Protein AF-A0A968I8R2-F1 (afdb_monomer_lite)

Structure (mmCIF, N/CA/C/O backbone):
data_AF-A0A968I8R2-F1
#
_entry.id   AF-A0A968I8R2-F1
#
loop_
_atom_site.group_PDB
_atom_site.id
_atom_site.type_symbol
_atom_site.label_atom_id
_atom_site.label_alt_id
_atom_site.label_comp_id
_atom_site.label_asym_id
_atom_site.label_entity_id
_atom_site.label_seq_id
_atom_site.pdbx_PDB_ins_code
_atom_site.Cartn_x
_atom_site.Cartn_y
_atom_site.Cartn_z
_atom_site.occupancy
_atom_site.B_iso_or_equiv
_atom_site.auth_seq_id
_atom_site.auth_comp_id
_atom_site.auth_asym_id
_atom_site.auth_atom_id
_atom_site.pdbx_PDB_model_num
ATOM 1 N N . MET A 1 1 ? 9.172 56.928 -18.916 1.00 39.84 1 MET A N 1
ATOM 2 C CA . MET A 1 1 ? 8.004 57.731 -19.333 1.00 39.84 1 MET A CA 1
ATOM 3 C C . MET A 1 1 ? 6.760 56.954 -18.913 1.00 39.84 1 MET A C 1
ATOM 5 O O . MET A 1 1 ? 6.661 55.812 -19.327 1.00 39.84 1 MET A O 1
ATOM 9 N N . MET A 1 2 ? 5.926 57.551 -18.042 1.00 42.19 2 MET A N 1
ATOM 10 C CA . MET A 1 2 ? 4.654 57.062 -17.442 1.00 42.19 2 MET A CA 1
ATOM 11 C C . MET A 1 2 ? 4.738 55.744 -16.635 1.00 42.19 2 MET A C 1
ATOM 13 O O . MET A 1 2 ? 4.940 54.691 -17.212 1.00 42.19 2 MET A O 1
ATOM 17 N N . MET A 1 3 ? 4.716 55.683 -15.294 1.00 37.47 3 MET A N 1
ATOM 18 C CA . MET A 1 3 ? 3.956 56.376 -14.230 1.00 37.47 3 MET A CA 1
ATOM 19 C C . MET A 1 3 ? 2.479 55.955 -14.158 1.00 37.47 3 MET A C 1
ATOM 21 O O . MET A 1 3 ? 1.780 56.048 -15.166 1.00 37.47 3 MET A O 1
ATOM 25 N N . THR A 1 4 ? 2.036 55.669 -12.916 1.00 41.75 4 THR A N 1
ATOM 26 C CA . THR A 1 4 ? 0.659 55.743 -12.344 1.00 41.75 4 THR A CA 1
ATOM 27 C C . THR A 1 4 ? -0.008 54.366 -12.084 1.00 41.75 4 THR A C 1
ATOM 29 O O . THR A 1 4 ? 0.023 53.532 -12.973 1.00 41.75 4 THR A O 1
ATOM 32 N N . LEU A 1 5 ? -0.704 54.025 -10.982 1.00 47.88 5 LEU A N 1
ATOM 33 C CA . LEU A 1 5 ? -0.901 54.550 -9.615 1.00 47.88 5 LEU A CA 1
ATOM 34 C C . LEU A 1 5 ? -1.962 53.661 -8.891 1.00 47.88 5 LEU A C 1
ATOM 36 O O . LEU A 1 5 ? -2.907 53.223 -9.533 1.00 47.88 5 LEU A O 1
ATOM 40 N N . LEU A 1 6 ? -1.819 53.504 -7.563 1.00 44.00 6 LEU A N 1
ATOM 41 C CA . LEU A 1 6 ? -2.827 53.326 -6.484 1.00 44.00 6 LEU A CA 1
ATOM 42 C C . LEU A 1 6 ? -3.977 52.284 -6.584 1.00 44.00 6 LEU A C 1
ATOM 44 O O . LEU A 1 6 ? -4.858 52.390 -7.431 1.00 44.00 6 LEU A O 1
ATOM 48 N N . LYS A 1 7 ? -4.166 51.515 -5.493 1.00 41.34 7 LYS A N 1
ATOM 49 C CA . LYS A 1 7 ? -5.219 51.813 -4.488 1.00 41.34 7 LYS A CA 1
ATOM 50 C C . LYS A 1 7 ? -5.038 51.035 -3.173 1.00 41.34 7 LYS A C 1
ATOM 52 O O . LYS A 1 7 ? -5.056 49.813 -3.135 1.00 41.34 7 LYS A O 1
ATOM 57 N N . SER A 1 8 ? -4.882 51.818 -2.109 1.00 43.75 8 SER A N 1
ATOM 58 C CA . SER A 1 8 ? -4.953 51.449 -0.694 1.00 43.75 8 SER A CA 1
ATOM 59 C C . SER A 1 8 ? -6.422 51.361 -0.261 1.00 43.75 8 SER A C 1
ATOM 61 O O . SER A 1 8 ? -7.215 52.218 -0.653 1.00 43.75 8 SER A O 1
ATOM 63 N N . PHE A 1 9 ? -6.776 50.362 0.550 1.00 50.00 9 PHE A N 1
ATOM 64 C CA . PHE A 1 9 ? -8.044 50.309 1.280 1.00 50.00 9 PHE A CA 1
ATOM 65 C C . PHE A 1 9 ? -7.752 50.318 2.781 1.00 50.00 9 PHE A C 1
ATOM 67 O O . PHE A 1 9 ? -7.235 49.350 3.333 1.00 50.00 9 PHE A O 1
ATOM 74 N N . GLY A 1 10 ? -8.075 51.443 3.419 1.00 45.97 10 GLY A N 1
ATOM 75 C CA . GLY A 1 10 ? -8.176 51.564 4.867 1.00 45.97 10 GLY A CA 1
ATOM 76 C C . GLY A 1 10 ? -9.554 51.115 5.348 1.00 45.97 10 GLY A C 1
ATOM 77 O O . GLY A 1 10 ? -10.560 51.371 4.686 1.00 45.97 10 GLY A O 1
ATOM 78 N N . VAL A 1 11 ? -9.599 50.473 6.514 1.00 50.78 11 VAL A N 1
ATOM 79 C CA . VAL A 1 11 ? -10.836 50.205 7.254 1.00 50.78 11 VAL A CA 1
ATOM 80 C C . VAL A 1 11 ? -10.707 50.833 8.639 1.00 50.78 11 VAL A C 1
ATOM 82 O O . VAL A 1 11 ? -9.682 50.719 9.307 1.00 50.78 11 VAL A O 1
ATOM 85 N N . GLN A 1 12 ? -11.746 51.588 8.984 1.00 53.81 12 GLN A N 1
ATOM 86 C CA . GLN A 1 12 ? -11.859 52.519 10.098 1.00 53.81 12 GLN A CA 1
ATOM 87 C C . GLN A 1 12 ? -12.036 51.807 11.449 1.00 53.81 12 GLN A C 1
ATOM 89 O O . GLN A 1 12 ? -12.811 50.861 11.564 1.00 53.81 12 GLN A O 1
ATOM 94 N N . PHE A 1 13 ? -11.380 52.335 12.486 1.00 42.25 13 PHE A N 1
ATOM 95 C CA . PHE A 1 13 ? -11.682 52.055 13.890 1.00 42.25 13 PHE A CA 1
ATOM 96 C C . PHE A 1 13 ? -12.850 52.939 14.349 1.00 42.25 13 PHE A C 1
ATOM 98 O O . PHE A 1 13 ? -12.738 54.164 14.360 1.00 42.25 13 PHE A O 1
ATOM 105 N N . GLY A 1 14 ? -13.967 52.317 14.731 1.00 48.16 14 GLY A N 1
ATOM 106 C CA . GLY A 1 14 ? -15.102 52.979 15.373 1.00 48.16 14 GLY A CA 1
ATOM 107 C C . GLY A 1 14 ? -14.995 52.890 16.894 1.00 48.16 14 GLY A C 1
ATOM 108 O O . GLY A 1 14 ? -15.135 51.812 17.464 1.00 48.16 14 GLY A O 1
ATOM 109 N N . LEU A 1 15 ? -14.747 54.032 17.534 1.00 46.31 15 LEU A N 1
ATOM 110 C CA . LEU A 1 15 ? -14.795 54.238 18.980 1.00 46.31 15 LEU A CA 1
ATOM 111 C C . LEU A 1 15 ? -16.251 54.559 19.369 1.00 46.31 15 LEU A C 1
ATOM 113 O O . LEU A 1 15 ? -16.790 55.564 18.911 1.00 46.31 15 LEU A O 1
ATOM 117 N N . ALA A 1 16 ? -16.888 53.741 20.208 1.00 52.66 16 ALA A N 1
ATOM 118 C CA . ALA A 1 16 ? -18.196 54.049 20.789 1.00 52.66 16 ALA A CA 1
ATOM 119 C C . ALA A 1 16 ? -18.064 54.148 22.313 1.00 52.66 16 ALA A C 1
ATOM 121 O O . ALA A 1 16 ? -17.899 53.148 23.009 1.00 52.66 16 ALA A O 1
ATOM 122 N N . ALA A 1 17 ? -18.102 55.384 22.807 1.00 48.75 17 ALA A N 1
ATOM 123 C CA . ALA A 1 17 ? -18.195 55.721 24.219 1.00 48.75 17 ALA A CA 1
ATOM 124 C C . ALA A 1 17 ? -19.657 55.600 24.675 1.00 48.75 17 ALA A C 1
ATOM 126 O O . ALA A 1 17 ? -20.537 56.229 24.087 1.00 48.75 17 ALA A O 1
ATOM 127 N N . LEU A 1 18 ? -19.911 54.819 25.727 1.00 56.47 18 LEU A N 1
ATOM 128 C CA . LEU A 1 18 ? -21.226 54.698 26.354 1.00 56.47 18 LEU A CA 1
ATOM 129 C C . LEU A 1 18 ? -21.145 55.178 27.809 1.00 56.47 18 LEU A C 1
ATOM 131 O O . LEU A 1 18 ? -20.343 54.68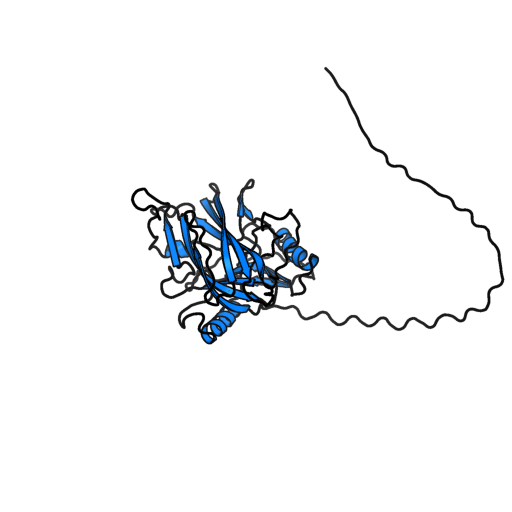4 28.600 1.00 56.47 18 LEU A O 1
ATOM 135 N N . LEU A 1 19 ? -21.965 56.187 28.112 1.00 50.06 19 LEU A N 1
ATOM 136 C CA . LEU A 1 19 ? -22.104 56.857 29.404 1.00 50.06 19 LEU A CA 1
ATOM 137 C C . LEU A 1 19 ? -22.595 55.899 30.504 1.00 50.06 19 LEU A C 1
ATOM 139 O O . LEU A 1 19 ? -23.604 55.217 30.336 1.00 50.06 19 LEU A O 1
ATOM 143 N N . LEU A 1 20 ? -21.934 55.947 31.666 1.00 45.94 20 LEU A N 1
ATOM 144 C CA . LEU A 1 20 ? -22.413 55.388 32.931 1.00 45.94 20 LEU A CA 1
ATOM 145 C C . LEU A 1 20 ? -23.303 56.400 33.671 1.00 45.94 20 LEU A C 1
ATOM 147 O O . LEU A 1 20 ? -22.854 57.495 34.007 1.00 45.94 20 LEU A O 1
ATOM 151 N N . THR A 1 21 ? -24.521 55.992 34.025 1.00 52.91 21 THR A N 1
ATOM 152 C CA . THR A 1 21 ? -25.341 56.627 35.068 1.00 52.91 21 THR A CA 1
ATOM 153 C C . THR A 1 21 ? -25.333 55.746 36.317 1.00 52.91 21 THR A C 1
ATOM 155 O O . THR A 1 21 ? -25.847 54.629 36.295 1.00 52.91 21 THR A O 1
ATOM 158 N N . LEU A 1 22 ? -24.739 56.246 37.402 1.00 42.66 22 LEU A N 1
ATOM 159 C CA . LEU A 1 22 ? -24.716 55.616 38.725 1.00 42.66 22 LEU A CA 1
ATOM 160 C C . LEU A 1 22 ? -26.050 55.864 39.448 1.00 42.66 22 LEU A C 1
ATOM 162 O O . LEU A 1 22 ? -26.370 57.002 39.782 1.00 42.66 22 LEU A O 1
ATOM 166 N N . SER A 1 23 ? -26.802 54.795 39.717 1.00 56.88 23 SER A N 1
ATOM 167 C CA . SER A 1 23 ? -27.933 54.778 40.651 1.00 56.88 23 SER A CA 1
ATOM 168 C C . SER A 1 23 ? -27.630 53.758 41.747 1.00 56.88 23 SER A C 1
ATOM 170 O O . SER A 1 23 ? -27.465 52.570 41.469 1.00 56.88 23 SER A O 1
ATOM 172 N N . ALA A 1 24 ? -27.483 54.234 42.983 1.00 45.19 24 ALA A N 1
ATOM 173 C CA . ALA A 1 24 ? -27.191 53.417 44.152 1.00 45.19 24 ALA A CA 1
ATOM 174 C C . ALA A 1 24 ? -28.504 52.993 44.831 1.00 45.19 24 ALA A C 1
ATOM 176 O O . ALA A 1 24 ? -29.160 53.803 45.483 1.00 45.19 24 ALA A O 1
ATOM 177 N N . CYS A 1 25 ? -28.873 51.718 44.687 1.00 55.88 25 CYS A N 1
ATOM 178 C CA . CYS A 1 25 ? -29.863 51.044 45.532 1.00 55.88 25 CYS A CA 1
ATOM 179 C C . CYS A 1 25 ? -29.129 50.163 46.560 1.00 55.88 25 CYS A C 1
ATOM 181 O O . CYS A 1 25 ? -28.209 49.441 46.170 1.00 55.88 25 CYS A O 1
ATOM 183 N N . PRO A 1 26 ? -29.513 50.172 47.849 1.00 56.25 26 PRO A N 1
ATOM 184 C CA . PRO A 1 26 ? -28.974 49.235 48.829 1.00 56.25 26 PRO A CA 1
ATOM 185 C C . PRO A 1 26 ? -29.519 47.830 48.534 1.00 56.25 26 PRO A C 1
ATOM 187 O O . PRO A 1 26 ? -30.709 47.563 48.695 1.00 56.25 26 PRO A O 1
ATOM 190 N N . GLY A 1 27 ? -28.647 46.956 48.029 1.00 52.22 27 GLY A N 1
ATOM 191 C CA . GLY A 1 27 ? -28.972 45.574 47.687 1.00 52.22 27 GLY A CA 1
ATOM 192 C C . GLY A 1 27 ? -29.029 44.646 48.911 1.0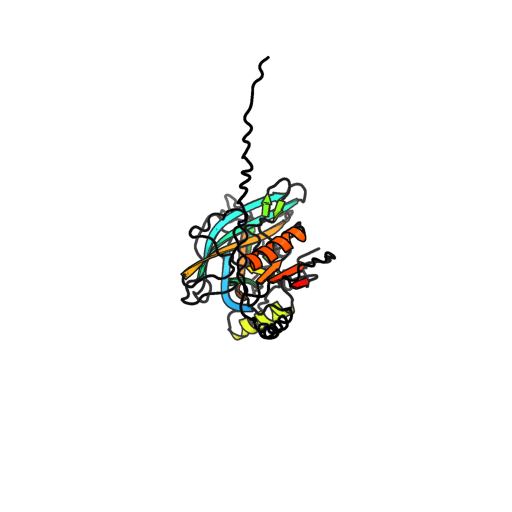0 52.22 27 GLY A C 1
ATOM 193 O O . GLY A 1 27 ? -28.371 44.917 49.918 1.00 52.22 27 GLY A O 1
ATOM 194 N N . PRO A 1 28 ? -29.807 43.551 48.832 1.00 63.44 28 PRO A N 1
ATOM 195 C CA . PRO A 1 28 ? -29.908 42.538 49.878 1.00 63.44 28 PRO A CA 1
ATOM 196 C C . PRO A 1 28 ? -28.570 41.822 50.099 1.00 63.44 28 PRO A C 1
ATOM 198 O O . PRO A 1 28 ? -27.757 41.699 49.185 1.00 63.44 28 PRO A O 1
ATOM 201 N N . VAL A 1 29 ? -28.356 41.332 51.321 1.00 69.19 29 VAL A N 1
ATOM 202 C CA . VAL A 1 29 ? -27.199 40.511 51.701 1.00 69.19 29 VAL A CA 1
ATOM 203 C C . VAL A 1 29 ? -27.226 39.220 50.876 1.00 69.19 29 VAL A C 1
ATOM 205 O O . VAL A 1 29 ? -28.031 38.330 51.138 1.00 69.19 29 VAL A O 1
ATOM 208 N N . ILE A 1 30 ? -26.383 39.151 49.842 1.00 59.78 30 ILE A N 1
ATOM 209 C CA . ILE A 1 30 ? -26.184 37.957 49.016 1.00 59.78 30 ILE A CA 1
ATOM 210 C C . ILE A 1 30 ? -25.248 37.030 49.788 1.00 59.78 30 ILE A C 1
ATOM 212 O O . ILE A 1 30 ? -24.071 37.337 49.980 1.00 59.78 30 ILE A O 1
ATOM 216 N N . GLU A 1 31 ? -25.789 35.911 50.256 1.00 73.19 31 GLU A N 1
ATOM 217 C CA . GLU A 1 31 ? -25.000 34.805 50.784 1.00 73.19 31 GLU A CA 1
ATOM 218 C C . GLU A 1 31 ? -24.054 34.308 49.671 1.00 73.19 31 GLU A C 1
ATOM 220 O O . GLU A 1 31 ? -24.497 34.148 48.527 1.00 73.19 31 GLU A O 1
ATOM 225 N N . PRO A 1 32 ? -22.746 34.144 49.941 1.00 79.62 32 PRO A N 1
ATOM 226 C CA . PRO A 1 32 ? -21.787 33.771 48.912 1.00 79.62 32 PRO A CA 1
ATOM 227 C C . PRO A 1 32 ? -22.209 32.443 48.267 1.00 79.62 32 PRO A C 1
ATOM 229 O O . PRO A 1 32 ? -22.538 31.500 48.992 1.00 79.62 32 PRO A O 1
ATOM 232 N N . PRO A 1 33 ? -22.220 32.350 46.922 1.00 80.81 33 PRO A N 1
ATOM 233 C CA . PRO A 1 33 ? -22.591 31.119 46.248 1.00 80.81 33 PRO A CA 1
ATOM 234 C C . PRO A 1 33 ? -21.681 29.986 46.738 1.00 80.81 33 PRO A C 1
ATOM 236 O O . PRO A 1 33 ? -20.478 30.213 46.927 1.00 80.81 33 PRO A O 1
ATOM 239 N N . PRO A 1 34 ? -22.233 28.781 46.966 1.00 83.69 34 PRO A N 1
ATOM 240 C CA . PRO A 1 34 ? -21.438 27.643 47.389 1.00 83.69 34 PRO A CA 1
ATOM 241 C C . PRO A 1 34 ? -20.272 27.445 46.413 1.00 83.69 34 PRO A C 1
ATOM 243 O O . PRO A 1 34 ? -20.440 27.670 45.208 1.00 83.69 34 PRO A O 1
ATOM 246 N N . PRO A 1 35 ? -19.085 27.056 46.914 1.00 85.25 35 PRO A N 1
ATOM 247 C CA . PRO A 1 35 ? -17.933 26.833 46.060 1.00 85.25 35 PRO A CA 1
ATOM 248 C C . PRO A 1 35 ? -18.320 25.854 44.945 1.00 85.25 35 PRO A C 1
ATOM 250 O O . PRO A 1 35 ? -19.003 24.860 45.224 1.00 85.25 35 PRO A O 1
ATOM 253 N N . PRO A 1 36 ? -17.934 26.132 43.686 1.00 85.88 36 PRO A N 1
ATOM 254 C CA . PRO A 1 36 ? -18.241 25.236 42.588 1.00 85.88 36 PRO A CA 1
ATOM 255 C C . PRO A 1 36 ? -17.708 23.840 42.931 1.00 85.88 36 PRO A C 1
ATOM 257 O O . PRO A 1 36 ? -16.610 23.734 43.493 1.00 85.88 36 PRO A O 1
ATOM 260 N N . PRO A 1 37 ? -18.471 22.771 42.638 1.00 88.19 37 PRO A N 1
ATOM 261 C CA . PRO A 1 37 ? -17.981 21.420 42.841 1.00 88.19 37 PRO A CA 1
ATOM 262 C C . PRO A 1 37 ? -16.625 21.278 42.138 1.00 88.19 37 PRO A C 1
ATOM 264 O O . PRO A 1 37 ? -16.452 21.837 41.048 1.00 88.19 37 PRO A O 1
ATOM 267 N N . PRO A 1 38 ? -15.653 20.578 42.753 1.00 86.44 38 PRO A N 1
ATOM 268 C CA . PRO A 1 38 ? -14.357 20.370 42.132 1.00 86.44 38 PRO A CA 1
ATOM 269 C C . PRO A 1 38 ? -14.576 19.813 40.726 1.00 86.44 38 PRO A C 1
ATOM 271 O O . PRO A 1 38 ? -15.310 18.839 40.546 1.00 86.44 38 PRO A O 1
ATOM 274 N N . THR A 1 39 ? -13.984 20.472 39.727 1.00 86.12 39 THR A N 1
ATOM 275 C CA . THR A 1 39 ? -14.035 20.004 38.341 1.00 86.12 39 THR A CA 1
ATOM 276 C C . THR A 1 39 ? -13.587 18.545 38.314 1.00 86.12 39 THR A C 1
ATOM 278 O O . THR A 1 39 ? -12.528 18.255 38.884 1.00 86.12 39 THR A O 1
ATOM 281 N N . PRO A 1 40 ? -14.361 17.632 37.696 1.00 87.88 40 PRO A N 1
ATOM 282 C CA . PRO A 1 40 ? -13.959 16.241 37.557 1.00 87.88 40 PRO A CA 1
ATOM 283 C C . PRO A 1 40 ? -12.529 16.184 37.027 1.00 87.88 40 PRO A C 1
ATOM 285 O O . PRO A 1 40 ? -12.217 16.838 36.028 1.00 87.88 40 PRO A O 1
ATOM 288 N N . VAL A 1 41 ? -11.654 15.447 37.716 1.00 87.00 41 VAL A N 1
ATOM 289 C CA . VAL A 1 41 ? -10.294 15.218 37.221 1.00 87.00 41 VAL A CA 1
ATOM 290 C C . VAL A 1 41 ? -10.439 14.560 35.847 1.00 87.00 41 VAL A C 1
ATOM 292 O O . VAL A 1 41 ? -11.152 13.554 35.754 1.00 87.00 41 VAL A O 1
ATOM 295 N N . PRO A 1 42 ? -9.833 15.117 34.782 1.00 85.44 42 PRO A N 1
ATOM 296 C CA . PRO A 1 42 ? -9.886 14.498 33.469 1.00 85.44 42 PRO A CA 1
ATOM 297 C C . PRO A 1 42 ? -9.419 13.043 33.578 1.00 85.44 42 PRO A C 1
ATOM 299 O O . PRO A 1 42 ? -8.444 12.780 34.292 1.00 85.44 42 PRO A O 1
ATOM 302 N N . PRO A 1 43 ? -10.091 12.088 32.913 1.00 81.50 43 PRO A N 1
ATOM 303 C CA . PRO A 1 43 ? -9.608 10.719 32.889 1.00 81.50 43 PRO A CA 1
ATOM 304 C C . PRO A 1 43 ? -8.158 10.699 32.378 1.00 81.50 43 PRO A C 1
ATOM 306 O O . PRO A 1 43 ? -7.818 11.486 31.485 1.00 81.50 43 PRO A O 1
ATOM 309 N N . PRO A 1 44 ? -7.289 9.841 32.944 1.00 77.75 44 PRO A N 1
ATOM 310 C CA . PRO A 1 44 ? -5.921 9.722 32.469 1.00 77.75 44 PRO A CA 1
ATOM 311 C C . PRO A 1 44 ? -5.924 9.392 30.968 1.00 77.75 44 PRO A C 1
ATOM 313 O O . PRO A 1 44 ? -6.779 8.621 30.517 1.00 77.75 44 PRO A O 1
ATOM 316 N N . PRO A 1 45 ? -5.004 9.980 30.183 1.00 73.94 45 PRO A N 1
ATOM 317 C CA . PRO A 1 45 ? -4.939 9.723 28.753 1.00 73.94 45 PRO A CA 1
ATOM 318 C C . PRO A 1 45 ? -4.724 8.223 28.484 1.00 73.94 45 PRO A C 1
ATOM 320 O O . PRO A 1 45 ? -4.015 7.562 29.252 1.00 73.94 45 PRO A O 1
ATOM 323 N N . PRO A 1 46 ? -5.318 7.669 27.409 1.00 68.19 46 PRO A N 1
ATOM 324 C CA . PRO A 1 46 ? -5.089 6.285 27.018 1.00 68.19 46 PRO A CA 1
ATOM 325 C C . PRO A 1 46 ? -3.592 6.000 26.820 1.00 68.19 46 PRO A C 1
ATOM 327 O O . PRO A 1 46 ? -2.856 6.887 26.375 1.00 68.19 46 PRO A O 1
ATOM 330 N N . PRO A 1 47 ? -3.120 4.775 27.114 1.00 70.25 47 PRO A N 1
ATOM 331 C CA . PRO A 1 47 ? -1.740 4.400 26.841 1.00 70.25 47 PRO A CA 1
ATOM 332 C C . PRO A 1 47 ? -1.424 4.509 25.335 1.00 70.25 47 PRO A C 1
ATOM 334 O O . PRO A 1 47 ? -2.301 4.242 24.507 1.00 70.25 47 PRO A O 1
ATOM 337 N N . PRO A 1 48 ? -0.179 4.858 24.954 1.00 74.25 48 PRO A N 1
ATOM 338 C CA . PRO A 1 48 ? 0.222 4.928 23.553 1.00 74.25 48 PRO A CA 1
ATOM 339 C C . PRO A 1 48 ? 0.070 3.572 22.857 1.00 74.25 48 PRO A C 1
ATOM 341 O O . PRO A 1 48 ? 0.596 2.559 23.325 1.00 74.25 48 PRO A O 1
ATOM 344 N N . VAL A 1 49 ? -0.602 3.549 21.706 1.00 78.50 49 VAL A N 1
ATOM 345 C CA . VAL A 1 49 ? -0.679 2.349 20.864 1.00 78.50 49 VAL A CA 1
ATOM 346 C C . VAL A 1 49 ? 0.625 2.212 20.090 1.00 78.50 49 VAL A C 1
ATOM 348 O O . VAL A 1 49 ? 0.957 3.059 19.263 1.00 78.50 49 VAL A O 1
ATOM 351 N N . THR A 1 50 ? 1.372 1.140 20.353 1.00 84.00 50 THR A N 1
ATOM 352 C CA . THR A 1 50 ? 2.697 0.902 19.751 1.00 84.00 50 THR A CA 1
ATOM 353 C C . THR A 1 50 ? 2.688 -0.137 18.630 1.00 84.00 50 THR A C 1
ATOM 355 O O . THR A 1 50 ? 3.706 -0.308 17.954 1.00 84.00 50 THR A O 1
ATOM 358 N N . THR A 1 51 ? 1.560 -0.810 18.415 1.00 87.94 51 THR A N 1
ATOM 359 C CA . THR A 1 51 ? 1.356 -1.857 17.406 1.00 87.94 51 THR A CA 1
ATOM 360 C C . THR A 1 51 ? 0.054 -1.606 16.659 1.00 87.94 51 THR A C 1
ATOM 362 O O . THR A 1 51 ? -0.921 -1.195 17.278 1.00 87.94 51 THR A O 1
ATOM 365 N N . VAL A 1 52 ? 0.036 -1.850 15.353 1.00 90.38 52 VAL A N 1
ATOM 366 C CA . VAL A 1 52 ? -1.188 -1.881 14.537 1.00 90.38 52 VAL A CA 1
ATOM 367 C C . VAL A 1 52 ? -1.655 -3.326 14.428 1.00 90.38 52 VAL A C 1
ATOM 369 O O . VAL A 1 52 ? -0.893 -4.182 13.972 1.00 90.38 52 VAL A O 1
ATOM 372 N N . ASN A 1 53 ? -2.902 -3.593 14.809 1.00 93.44 53 ASN A N 1
ATOM 373 C CA . ASN A 1 53 ? -3.548 -4.860 14.501 1.00 93.44 53 ASN A CA 1
ATOM 374 C C . ASN A 1 53 ? -4.264 -4.734 13.160 1.00 93.44 53 ASN A C 1
ATOM 376 O O . ASN A 1 53 ? -5.182 -3.932 12.981 1.00 93.44 53 ASN A O 1
ATOM 380 N N . SER A 1 54 ? -3.843 -5.570 12.221 1.00 95.94 54 SER A N 1
ATOM 381 C CA . SER A 1 54 ? -4.430 -5.654 10.892 1.00 95.94 54 SER A CA 1
ATOM 382 C C . SER A 1 54 ? -5.353 -6.865 10.804 1.00 95.94 54 SER A C 1
ATOM 384 O O . SER A 1 54 ? -5.018 -7.952 11.269 1.00 95.94 54 SER A O 1
ATOM 386 N N . THR A 1 55 ? -6.506 -6.700 10.163 1.00 97.56 55 THR A N 1
ATOM 387 C CA . THR A 1 55 ? -7.399 -7.803 9.782 1.00 97.56 55 THR A CA 1
ATOM 388 C C . THR A 1 55 ? -7.415 -7.932 8.265 1.00 97.56 55 THR A C 1
ATOM 390 O O . THR A 1 55 ? -7.647 -6.945 7.566 1.00 97.56 55 THR A O 1
ATOM 393 N N . SER A 1 56 ? -7.203 -9.140 7.744 1.00 97.62 56 SER A N 1
ATOM 394 C CA . SER A 1 56 ? -7.335 -9.428 6.312 1.00 97.62 56 SER A CA 1
ATOM 395 C C . SER A 1 56 ? -8.800 -9.532 5.885 1.00 97.62 56 SER A C 1
ATOM 397 O O . SER A 1 56 ? -9.617 -10.118 6.591 1.00 97.62 56 SER A O 1
ATOM 399 N N . ILE A 1 57 ? -9.114 -8.987 4.711 1.00 97.81 57 ILE A N 1
ATOM 400 C CA . ILE A 1 57 ? -10.441 -9.041 4.077 1.00 97.81 57 ILE A CA 1
ATOM 401 C C . ILE A 1 57 ? -10.420 -10.043 2.918 1.00 97.81 57 ILE A C 1
ATOM 403 O O . ILE A 1 57 ? -11.249 -10.943 2.843 1.00 97.81 57 ILE A O 1
ATOM 407 N N . GLY A 1 58 ? -9.424 -9.918 2.045 1.00 98.25 58 GLY A N 1
ATOM 408 C CA . GLY A 1 58 ? -9.238 -10.778 0.885 1.00 98.25 58 GLY A CA 1
ATOM 409 C C . GLY A 1 58 ? -7.902 -10.499 0.214 1.00 98.25 58 GLY A C 1
ATOM 410 O O . GLY A 1 58 ? -7.021 -9.878 0.807 1.00 98.25 58 GLY A O 1
ATOM 411 N N . THR A 1 59 ? -7.721 -10.972 -1.013 1.00 98.44 59 THR A N 1
ATOM 412 C CA . THR A 1 59 ? -6.468 -10.803 -1.760 1.00 98.44 59 THR A CA 1
ATOM 413 C C . THR A 1 59 ? -6.716 -10.261 -3.150 1.00 98.44 59 THR A C 1
ATOM 415 O O . THR A 1 59 ? -7.768 -10.498 -3.736 1.00 98.44 59 THR A O 1
ATOM 418 N N . VAL A 1 60 ? -5.752 -9.520 -3.684 1.00 98.38 60 VAL A N 1
ATOM 419 C CA . VAL A 1 60 ? -5.880 -8.873 -4.988 1.00 98.38 60 VAL A CA 1
ATOM 420 C C . VAL A 1 60 ? -4.528 -8.822 -5.691 1.00 98.38 60 VAL A C 1
ATOM 422 O O . VAL A 1 60 ? -3.489 -8.652 -5.054 1.00 98.38 60 VAL A O 1
ATOM 425 N N . ASN A 1 61 ? -4.546 -8.968 -7.015 1.00 97.56 61 ASN A N 1
ATOM 426 C CA . ASN A 1 61 ? -3.406 -8.648 -7.862 1.00 97.56 61 ASN A CA 1
ATOM 427 C C . ASN A 1 61 ? -3.696 -7.335 -8.579 1.00 97.56 61 ASN A C 1
ATOM 429 O O . ASN A 1 61 ? -4.637 -7.261 -9.368 1.00 97.56 61 ASN A O 1
ATOM 433 N N . LEU A 1 62 ? -2.891 -6.315 -8.308 1.00 96.12 62 LEU A N 1
ATOM 434 C CA . LEU A 1 62 ? -3.023 -5.014 -8.950 1.00 96.12 62 LEU A CA 1
ATOM 435 C C . LEU A 1 62 ? -1.984 -4.905 -10.056 1.00 96.12 62 LEU A C 1
ATOM 437 O O . LEU A 1 62 ? -0.800 -5.166 -9.841 1.00 96.12 62 LEU A O 1
ATOM 441 N N . GLU A 1 63 ? -2.455 -4.575 -11.251 1.00 91.88 63 GLU A N 1
ATOM 442 C CA . GLU A 1 63 ? -1.652 -4.558 -12.465 1.00 91.88 63 GLU A CA 1
ATOM 443 C C . GLU A 1 63 ? -1.516 -3.134 -12.984 1.00 91.88 63 GLU A C 1
ATOM 445 O O . GLU A 1 63 ? -2.494 -2.405 -13.129 1.00 91.88 63 GLU A O 1
ATOM 450 N N . TRP A 1 64 ? -0.280 -2.762 -13.290 1.00 83.25 64 TRP A N 1
ATOM 451 C CA . TRP A 1 64 ? 0.040 -1.582 -14.065 1.00 83.25 64 TRP A CA 1
ATOM 452 C C . TRP A 1 64 ? -0.097 -1.918 -15.546 1.00 83.25 64 TRP A C 1
ATOM 454 O O . TRP A 1 64 ? 0.833 -2.441 -16.164 1.00 83.25 64 TRP A O 1
ATOM 464 N N . ASN A 1 65 ? -1.255 -1.600 -16.121 1.00 79.44 65 ASN A N 1
ATOM 465 C CA . ASN A 1 65 ? -1.517 -1.790 -17.541 1.00 79.44 65 ASN A CA 1
ATOM 466 C C . ASN A 1 65 ? -2.129 -0.528 -18.156 1.00 79.44 65 ASN A C 1
ATOM 468 O O . ASN A 1 65 ? -3.320 -0.264 -18.045 1.00 79.44 65 ASN A O 1
ATOM 472 N N . THR A 1 66 ? -1.302 0.253 -18.845 1.00 71.69 66 THR A N 1
ATOM 473 C CA . THR A 1 66 ? -1.714 1.501 -19.509 1.00 71.69 66 THR A CA 1
ATOM 474 C C . THR A 1 66 ? -2.639 1.281 -20.709 1.00 71.69 66 THR A C 1
ATOM 476 O O . THR A 1 66 ? -3.251 2.234 -21.183 1.00 71.69 66 THR A O 1
ATOM 479 N N . GLY A 1 67 ? -2.753 0.045 -21.207 1.00 75.69 67 GLY A N 1
ATOM 480 C CA . GLY A 1 67 ? -3.654 -0.319 -22.301 1.00 75.69 67 GLY A CA 1
ATOM 481 C C . GLY A 1 67 ? -5.007 -0.862 -21.840 1.00 75.69 67 GLY A C 1
ATOM 482 O O . GLY A 1 67 ? -5.901 -1.022 -22.668 1.00 75.69 67 GLY A O 1
ATOM 483 N N . ASN A 1 68 ? -5.175 -1.157 -20.546 1.00 78.06 68 ASN A N 1
ATOM 484 C CA . ASN A 1 68 ? -6.381 -1.786 -20.018 1.00 78.06 68 ASN A CA 1
ATOM 485 C C . ASN A 1 68 ? -6.714 -1.276 -18.607 1.00 78.06 68 ASN A C 1
ATOM 487 O O . ASN A 1 68 ? -6.079 -1.659 -17.629 1.00 78.06 68 ASN A O 1
ATOM 491 N N . TYR A 1 69 ? -7.764 -0.461 -18.502 1.00 87.00 69 TYR A N 1
ATOM 492 C CA . TYR A 1 69 ? -8.273 0.098 -17.243 1.00 87.00 69 TYR A CA 1
ATOM 493 C C . TYR A 1 69 ? -9.382 -0.780 -16.638 1.00 87.00 69 TYR A C 1
ATOM 495 O O . TYR A 1 69 ? -10.404 -0.281 -16.162 1.00 87.00 69 TYR A O 1
ATOM 503 N N . ALA A 1 70 ? -9.221 -2.103 -16.700 1.00 92.19 70 ALA A N 1
ATOM 504 C CA . ALA A 1 70 ? -10.203 -3.027 -16.148 1.00 92.19 70 ALA A CA 1
ATOM 505 C C . ALA A 1 70 ? -10.220 -2.955 -14.608 1.00 92.19 70 ALA A C 1
ATOM 507 O O . ALA A 1 70 ? -9.156 -2.970 -13.984 1.00 92.19 70 ALA A O 1
ATOM 508 N N . PRO A 1 71 ? -11.407 -2.903 -13.979 1.00 95.25 71 PRO A N 1
ATOM 509 C CA . PRO A 1 71 ? -11.509 -2.987 -12.533 1.00 95.25 71 PRO A CA 1
ATOM 510 C C . PRO A 1 71 ? -11.178 -4.401 -12.046 1.00 95.25 71 PRO A C 1
ATOM 512 O O . PRO A 1 71 ? -11.590 -5.393 -12.651 1.00 95.25 71 PRO A O 1
ATOM 515 N N . THR A 1 72 ? -10.505 -4.487 -10.903 1.00 97.12 72 THR A N 1
ATOM 516 C CA . THR A 1 72 ? -10.198 -5.749 -10.224 1.00 97.12 72 THR A CA 1
ATOM 517 C C . THR A 1 72 ? -10.889 -5.776 -8.870 1.00 97.12 72 THR A C 1
ATOM 519 O O . THR A 1 72 ? -10.703 -4.875 -8.056 1.00 97.12 72 THR A O 1
ATOM 522 N N . THR A 1 73 ? -11.664 -6.822 -8.605 1.00 98.25 73 THR A N 1
ATOM 523 C CA . THR A 1 73 ? -12.252 -7.069 -7.283 1.00 98.25 73 THR A CA 1
ATOM 524 C C . THR A 1 73 ? -11.372 -8.036 -6.500 1.00 98.25 73 THR A C 1
ATOM 526 O O . THR A 1 73 ? -10.787 -8.956 -7.077 1.00 98.25 73 THR A O 1
ATOM 529 N N . ASP A 1 74 ? -11.244 -7.816 -5.195 1.00 98.44 74 ASP A N 1
ATOM 530 C CA . ASP A 1 74 ? -10.526 -8.730 -4.316 1.00 98.44 74 ASP A CA 1
ATOM 531 C C . ASP A 1 74 ? -11.227 -10.098 -4.212 1.00 98.44 74 ASP A C 1
ATOM 533 O O . ASP A 1 74 ? -12.402 -10.257 -4.549 1.00 98.44 74 ASP A O 1
ATOM 537 N N . SER A 1 75 ? -10.512 -11.103 -3.708 1.00 98.31 75 SER A N 1
ATOM 538 C CA . SER A 1 75 ? -11.003 -12.483 -3.632 1.00 98.31 75 SER A CA 1
ATOM 539 C C . SER A 1 75 ? -12.241 -12.669 -2.749 1.00 98.31 75 SER A C 1
ATOM 541 O O . SER A 1 75 ? -12.901 -13.697 -2.868 1.00 98.31 75 SER A O 1
ATOM 543 N N . SER A 1 76 ? -12.555 -11.720 -1.860 1.00 97.88 76 SER A N 1
ATOM 544 C CA . SER A 1 76 ? -13.771 -11.767 -1.038 1.00 97.88 76 SER A CA 1
ATOM 545 C C . SER A 1 76 ? -14.995 -11.135 -1.710 1.00 97.88 76 SER A C 1
ATOM 547 O O . SER A 1 76 ? -16.112 -11.337 -1.241 1.00 97.88 76 SER A O 1
ATOM 549 N N . GLY A 1 77 ? -14.812 -10.360 -2.786 1.00 98.06 77 GLY A N 1
ATOM 550 C CA . GLY A 1 77 ? -15.888 -9.568 -3.387 1.00 98.06 77 GLY A CA 1
ATOM 551 C C . GLY A 1 77 ? -16.217 -8.270 -2.636 1.00 98.06 77 GLY A C 1
ATOM 552 O O . GLY A 1 77 ? -17.179 -7.594 -2.994 1.00 98.06 77 GLY A O 1
ATOM 553 N N . THR A 1 78 ? -15.448 -7.916 -1.602 1.00 98.12 78 THR A N 1
ATOM 554 C CA . THR A 1 78 ? -15.728 -6.789 -0.696 1.00 98.12 78 THR A CA 1
ATOM 555 C C . THR A 1 78 ? -15.219 -5.461 -1.241 1.00 98.12 78 THR A C 1
ATOM 557 O O . THR A 1 78 ? -15.824 -4.421 -0.988 1.00 98.12 78 THR A O 1
ATOM 560 N N . VAL A 1 79 ? -14.103 -5.468 -1.967 1.00 98.31 79 VAL A N 1
ATOM 561 C CA . VAL A 1 79 ? -13.403 -4.258 -2.401 1.00 98.31 79 VAL A CA 1
ATOM 562 C C . VAL A 1 79 ? -13.067 -4.348 -3.880 1.00 98.31 79 VAL A C 1
ATOM 564 O O . VAL A 1 79 ? -12.474 -5.322 -4.343 1.00 98.31 79 VAL A O 1
ATOM 567 N N . ARG A 1 80 ? -13.407 -3.296 -4.626 1.00 98.06 80 ARG A N 1
ATOM 568 C CA . ARG A 1 80 ? -13.062 -3.158 -6.044 1.00 98.06 80 ARG A CA 1
ATOM 569 C C . ARG A 1 80 ? -12.076 -2.021 -6.255 1.00 98.06 80 ARG A C 1
ATOM 571 O O . ARG A 1 80 ? -12.245 -0.937 -5.709 1.00 98.06 80 ARG A O 1
ATOM 578 N N . PHE A 1 81 ? -11.066 -2.284 -7.073 1.00 97.12 81 PHE A N 1
ATOM 579 C CA . PHE A 1 81 ? -10.007 -1.362 -7.450 1.00 97.12 81 PHE A CA 1
ATOM 580 C C . PHE A 1 81 ? -10.145 -1.040 -8.933 1.00 97.12 81 PHE A C 1
ATOM 582 O O . PHE A 1 81 ? -9.975 -1.914 -9.780 1.00 97.12 81 PHE A O 1
ATOM 589 N N . THR A 1 82 ? -10.430 0.216 -9.249 1.00 95.31 82 THR A N 1
ATOM 590 C CA . THR A 1 82 ? -10.543 0.705 -10.626 1.00 95.31 82 THR A CA 1
ATOM 591 C C . THR A 1 82 ? -9.357 1.622 -10.911 1.00 95.31 82 THR A C 1
ATOM 593 O O . THR A 1 82 ? -9.250 2.655 -10.245 1.00 95.31 82 THR A O 1
ATOM 596 N N . PRO A 1 83 ? -8.448 1.282 -11.846 1.00 93.56 83 PRO A N 1
ATOM 597 C CA . PRO A 1 83 ? -7.322 2.150 -12.188 1.00 93.56 83 PRO A CA 1
ATOM 598 C C . PRO A 1 83 ? -7.814 3.528 -12.653 1.00 93.56 83 PRO A C 1
ATOM 600 O O . PRO A 1 83 ? -8.763 3.614 -13.431 1.00 93.56 83 PRO A O 1
ATOM 603 N N . THR A 1 84 ? -7.186 4.610 -12.190 1.00 91.00 84 THR A N 1
ATOM 604 C CA . THR A 1 84 ? -7.604 5.987 -12.526 1.00 91.00 84 THR A CA 1
ATOM 605 C C . THR A 1 84 ? -6.523 6.808 -13.197 1.00 91.00 84 THR A C 1
ATOM 607 O O . THR A 1 84 ? -6.811 7.546 -14.136 1.00 91.00 84 THR A O 1
ATOM 610 N N . TYR A 1 85 ? -5.281 6.702 -12.737 1.00 89.75 85 TYR A N 1
ATOM 611 C CA . TYR A 1 85 ? -4.162 7.422 -13.330 1.00 89.75 85 TYR A CA 1
ATOM 612 C C . TYR A 1 85 ? -2.856 6.663 -13.144 1.00 89.75 85 TYR A C 1
ATOM 614 O O . TYR A 1 85 ? -2.728 5.804 -12.271 1.00 89.75 85 TYR A O 1
ATOM 622 N N . TYR A 1 86 ? -1.868 7.037 -13.946 1.00 89.25 86 TYR A N 1
ATOM 623 C CA . TYR A 1 86 ? -0.485 6.644 -13.756 1.00 89.25 86 TYR A CA 1
ATOM 624 C C . TYR A 1 86 ? 0.418 7.869 -13.917 1.00 89.25 86 TYR A C 1
ATOM 626 O O . TYR A 1 86 ? 0.066 8.823 -14.613 1.00 89.25 86 TYR A O 1
ATOM 634 N N . SER A 1 87 ? 1.580 7.848 -13.276 1.00 90.44 87 SER A N 1
ATOM 635 C CA . SER A 1 87 ? 2.654 8.804 -13.520 1.00 90.44 87 SER A CA 1
ATOM 636 C C . SER A 1 87 ? 4.002 8.099 -13.523 1.00 90.44 87 SER A C 1
ATOM 638 O O . SER A 1 87 ? 4.274 7.241 -12.680 1.00 90.44 87 SER A O 1
ATOM 640 N N . ASP A 1 88 ? 4.855 8.475 -14.471 1.00 90.88 88 ASP A N 1
ATOM 641 C CA . ASP A 1 88 ? 6.254 8.086 -14.514 1.00 90.88 88 ASP A CA 1
ATOM 642 C C . ASP A 1 88 ? 7.145 9.331 -14.525 1.00 90.88 88 ASP A C 1
ATOM 644 O O . ASP A 1 88 ? 7.045 10.206 -15.380 1.00 90.88 88 ASP A O 1
ATOM 648 N N . ILE A 1 89 ? 8.017 9.436 -13.526 1.00 91.88 89 ILE A N 1
ATOM 649 C CA . ILE A 1 89 ? 8.947 10.555 -13.388 1.00 91.88 89 ILE A CA 1
ATOM 650 C C . ILE A 1 89 ? 10.357 10.006 -13.477 1.00 91.88 89 ILE A C 1
ATOM 652 O O . ILE A 1 89 ? 10.762 9.143 -12.698 1.00 91.88 89 ILE A O 1
ATOM 656 N N . ASP A 1 90 ? 11.113 10.535 -14.428 1.00 91.25 90 ASP A N 1
ATOM 657 C CA . ASP A 1 90 ? 12.524 10.236 -14.604 1.00 91.25 90 ASP A CA 1
ATOM 658 C C . ASP A 1 90 ? 13.377 11.328 -13.948 1.00 91.25 90 ASP A C 1
ATOM 660 O O . ASP A 1 90 ? 13.410 12.469 -14.407 1.00 91.25 90 ASP A O 1
ATOM 664 N N . ASP A 1 91 ? 14.128 10.962 -12.911 1.00 91.75 91 ASP A N 1
ATOM 665 C CA . ASP A 1 91 ? 15.147 11.813 -12.307 1.00 91.75 91 ASP A CA 1
ATOM 666 C C . ASP A 1 91 ? 16.517 11.505 -12.916 1.00 91.75 91 ASP A C 1
ATOM 668 O O . ASP A 1 91 ? 17.156 10.478 -12.662 1.00 91.75 91 ASP A O 1
ATOM 672 N N . PHE A 1 92 ? 16.967 12.410 -13.779 1.00 89.25 92 PHE A N 1
ATOM 673 C CA . PHE A 1 92 ? 18.244 12.287 -14.471 1.00 89.25 92 PHE A CA 1
ATOM 674 C C . PHE A 1 92 ? 19.445 12.500 -13.545 1.00 89.25 92 PHE A C 1
ATOM 676 O O . PHE A 1 92 ? 20.515 11.973 -13.847 1.00 89.25 92 PHE A O 1
ATOM 683 N N . VAL A 1 93 ? 19.272 13.220 -12.434 1.00 89.62 93 VAL A N 1
ATOM 684 C CA . VAL A 1 93 ? 20.350 13.524 -11.488 1.00 89.62 93 VAL A CA 1
ATOM 685 C C . VAL A 1 93 ? 20.619 12.307 -10.613 1.00 89.62 93 VAL A C 1
ATOM 687 O O . VAL A 1 93 ? 21.739 11.798 -10.599 1.00 89.62 93 VAL A O 1
ATOM 690 N N . SER A 1 94 ? 19.587 11.777 -9.950 1.00 88.88 94 SER A N 1
ATOM 691 C CA . SER A 1 94 ? 19.734 10.588 -9.095 1.00 88.88 94 SER A CA 1
ATOM 692 C C . SER A 1 94 ? 19.768 9.268 -9.873 1.00 88.88 94 SER A C 1
ATOM 694 O O . SER A 1 94 ? 20.059 8.221 -9.299 1.00 88.88 94 SER A O 1
ATOM 696 N N . LYS A 1 95 ? 19.491 9.300 -11.186 1.00 91.06 95 LYS A N 1
ATOM 697 C CA . LYS A 1 95 ? 19.325 8.115 -12.048 1.00 91.06 95 LYS A CA 1
ATOM 698 C C . LYS A 1 95 ? 18.217 7.178 -11.552 1.00 91.06 95 LYS A C 1
ATOM 700 O O . LYS A 1 95 ? 18.255 5.974 -11.822 1.00 91.06 95 LYS A O 1
ATOM 705 N N . MET A 1 96 ? 17.204 7.744 -10.895 1.00 91.44 96 MET A N 1
ATOM 706 C CA . MET A 1 96 ? 16.030 7.033 -10.394 1.00 91.44 96 MET A CA 1
ATOM 707 C C . MET A 1 96 ? 14.783 7.342 -11.216 1.00 91.44 96 MET A C 1
ATOM 709 O O . MET A 1 96 ? 14.640 8.404 -11.818 1.00 91.44 96 MET A O 1
ATOM 713 N N . ARG A 1 97 ? 13.886 6.370 -11.267 1.00 91.25 97 ARG A N 1
ATOM 714 C CA . ARG A 1 97 ? 12.547 6.478 -11.821 1.00 91.25 97 ARG A CA 1
ATOM 715 C C . ARG A 1 97 ? 11.554 6.338 -10.682 1.00 91.25 97 ARG A C 1
ATOM 717 O O . ARG A 1 97 ? 11.782 5.538 -9.778 1.00 91.25 97 ARG A O 1
ATOM 724 N N . TYR A 1 98 ? 10.463 7.083 -10.759 1.00 92.75 98 TYR A N 1
ATOM 725 C CA . TYR A 1 98 ? 9.356 7.043 -9.816 1.00 92.75 98 TYR A CA 1
ATOM 726 C C . TYR A 1 98 ? 8.098 6.696 -10.592 1.00 92.75 98 TYR A C 1
ATOM 728 O O . TYR A 1 98 ? 7.794 7.341 -11.591 1.00 92.75 98 TYR A O 1
ATOM 736 N N . LEU A 1 99 ? 7.398 5.663 -10.151 1.00 92.56 99 LEU A N 1
ATOM 737 C CA . LEU A 1 99 ? 6.209 5.128 -10.792 1.00 92.56 99 LEU A CA 1
ATOM 738 C C . LEU A 1 99 ? 5.078 5.194 -9.779 1.00 92.56 99 LEU A C 1
ATOM 740 O O . LEU A 1 99 ? 5.215 4.628 -8.701 1.00 92.56 99 LEU A O 1
ATOM 744 N N . THR A 1 100 ? 3.986 5.886 -10.097 1.00 93.62 100 THR A N 1
ATOM 745 C CA . THR A 1 100 ? 2.777 5.925 -9.260 1.00 93.62 100 THR A CA 1
ATOM 746 C C . THR A 1 100 ? 1.571 5.485 -10.072 1.00 93.62 100 THR A C 1
ATOM 748 O O . THR A 1 100 ? 1.361 5.985 -11.171 1.00 93.62 100 THR A O 1
ATOM 751 N N . MET A 1 101 ? 0.758 4.592 -9.516 1.00 92.69 101 MET A N 1
ATOM 752 C CA . MET A 1 101 ? -0.542 4.218 -10.062 1.00 92.69 101 MET A CA 1
ATOM 753 C C . MET A 1 101 ? -1.629 4.515 -9.041 1.00 92.69 101 MET A C 1
ATOM 755 O O . MET A 1 101 ? -1.549 4.083 -7.891 1.00 92.69 101 MET A O 1
ATOM 759 N N . GLY A 1 102 ? -2.635 5.264 -9.469 1.00 93.25 102 GLY A N 1
ATOM 760 C CA . GLY A 1 102 ? -3.815 5.560 -8.678 1.00 93.25 102 GLY A CA 1
ATOM 761 C C . GLY A 1 102 ? -4.959 4.611 -8.994 1.00 93.25 102 GLY A C 1
ATOM 762 O O . GLY A 1 102 ? -5.184 4.256 -10.153 1.00 93.25 102 GLY A O 1
ATOM 763 N N . PHE A 1 103 ? -5.721 4.264 -7.964 1.00 94.62 103 PHE A N 1
ATOM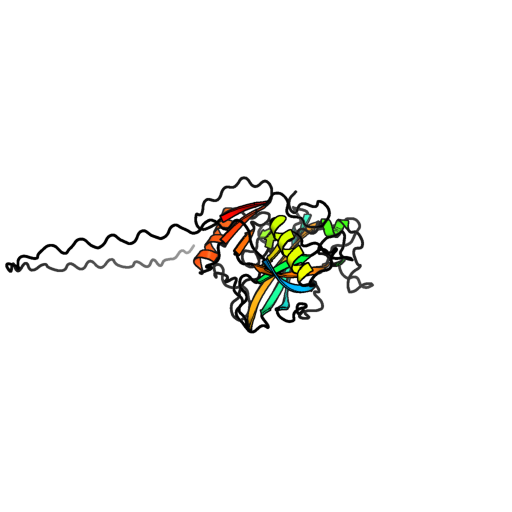 764 C CA . PHE A 1 103 ? -6.976 3.535 -8.089 1.00 94.62 103 PHE A CA 1
ATOM 765 C C . PHE A 1 103 ? -8.083 4.260 -7.337 1.00 94.62 103 PHE A C 1
ATOM 767 O O . PHE A 1 103 ? -7.856 4.768 -6.237 1.00 94.62 103 PHE A O 1
ATOM 774 N N . THR A 1 104 ? -9.289 4.242 -7.896 1.00 94.38 104 THR A N 1
ATOM 775 C CA . THR A 1 104 ? -10.512 4.374 -7.103 1.00 94.38 104 THR A CA 1
ATOM 776 C C . THR A 1 104 ? -10.760 3.042 -6.413 1.00 94.38 104 THR A C 1
ATOM 778 O O . THR A 1 104 ? -10.689 1.988 -7.043 1.00 94.38 104 THR A O 1
ATOM 781 N N . VAL A 1 105 ? -11.047 3.097 -5.120 1.00 96.00 105 VAL A N 1
ATOM 782 C CA . VAL A 1 105 ? -11.345 1.940 -4.282 1.00 96.00 105 VAL A CA 1
ATOM 783 C C . VAL A 1 105 ? -12.789 2.037 -3.830 1.00 96.00 105 VAL A C 1
ATOM 785 O O . VAL A 1 105 ? -13.167 3.002 -3.173 1.00 96.00 105 VAL A O 1
ATOM 788 N N . GLU A 1 106 ? -13.598 1.050 -4.180 1.00 96.25 106 GLU A N 1
ATOM 789 C CA . GLU A 1 106 ? -15.011 0.986 -3.819 1.00 96.25 106 GLU A CA 1
ATOM 790 C C . GLU A 1 106 ? -15.219 -0.081 -2.748 1.00 96.25 106 GLU A C 1
ATOM 792 O O . GLU A 1 106 ? -14.808 -1.231 -2.924 1.00 96.25 106 GLU A O 1
ATOM 797 N N . ASN A 1 107 ? -15.882 0.289 -1.653 1.00 97.38 107 ASN A N 1
ATOM 798 C CA . ASN A 1 107 ? -16.365 -0.664 -0.661 1.00 97.38 107 ASN A CA 1
ATOM 799 C C . ASN A 1 107 ? -17.712 -1.226 -1.126 1.00 97.38 107 ASN A C 1
ATOM 801 O O . ASN A 1 107 ? -18.732 -0.548 -1.045 1.00 97.38 107 ASN A O 1
ATOM 805 N N . LEU A 1 108 ? -17.718 -2.467 -1.603 1.00 98.00 108 LEU A N 1
ATOM 806 C CA . LEU A 1 108 ? -18.913 -3.150 -2.099 1.00 98.00 108 LEU A CA 1
ATOM 807 C C . LEU A 1 108 ? -19.754 -3.779 -0.981 1.00 98.00 108 LEU A C 1
ATOM 809 O O . LEU A 1 108 ? -20.833 -4.306 -1.250 1.00 98.00 108 LEU A O 1
ATOM 813 N N . SER A 1 109 ? -19.283 -3.741 0.268 1.00 97.44 109 SER A N 1
ATOM 814 C CA . SER A 1 109 ? -20.032 -4.270 1.407 1.00 97.44 109 SER A CA 1
ATOM 815 C C . SER A 1 109 ? -21.024 -3.263 1.992 1.00 97.44 109 SER A C 1
ATOM 817 O O . SER A 1 109 ? -20.961 -2.053 1.762 1.00 97.44 109 SER A O 1
ATOM 819 N N . ALA A 1 110 ? -21.926 -3.783 2.825 1.00 96.94 110 ALA A N 1
ATOM 820 C CA . ALA A 1 110 ? -22.855 -2.990 3.625 1.00 96.94 110 ALA A CA 1
ATOM 821 C C . ALA A 1 110 ? -22.231 -2.432 4.922 1.00 96.94 110 ALA A C 1
ATOM 823 O O . ALA A 1 110 ? -22.933 -1.804 5.713 1.00 96.94 110 ALA A O 1
ATOM 824 N N . VAL A 1 111 ? -20.940 -2.676 5.173 1.00 97.06 111 VAL A N 1
ATOM 825 C CA . VAL A 1 111 ? -20.262 -2.315 6.424 1.00 97.06 111 VAL A CA 1
ATOM 826 C C . VAL A 1 111 ? -19.187 -1.275 6.139 1.00 97.06 111 VAL A C 1
ATOM 828 O O . VAL A 1 111 ? -18.419 -1.404 5.192 1.00 97.06 111 VAL A O 1
ATOM 831 N N . THR A 1 112 ? -19.119 -0.238 6.967 1.00 95.75 112 THR A N 1
ATOM 832 C CA . THR A 1 112 ? -18.035 0.748 6.924 1.00 95.75 112 THR A CA 1
ATOM 833 C C . THR A 1 112 ? -16.692 0.092 7.256 1.00 95.75 112 THR A C 1
ATOM 835 O O . THR A 1 112 ? -16.597 -0.681 8.209 1.00 95.75 112 THR A O 1
ATOM 838 N N . ILE A 1 113 ? -15.651 0.412 6.485 1.00 96.06 113 ILE A N 1
ATOM 839 C CA . ILE A 1 113 ? -14.297 -0.113 6.680 1.00 96.06 113 ILE A CA 1
ATOM 840 C C . ILE A 1 113 ? -13.374 1.029 7.095 1.00 96.06 113 ILE A C 1
ATOM 842 O O . ILE A 1 113 ? -13.044 1.908 6.297 1.00 96.06 113 ILE A O 1
ATOM 846 N N . ASP A 1 114 ? -12.938 0.992 8.348 1.00 93.75 114 ASP A N 1
ATOM 847 C CA . ASP A 1 114 ? -11.939 1.917 8.868 1.00 93.75 114 ASP A CA 1
ATOM 848 C C . ASP A 1 114 ? -10.535 1.520 8.416 1.00 93.75 114 ASP A C 1
ATOM 850 O O . ASP A 1 114 ? -10.160 0.348 8.446 1.00 93.75 114 ASP A O 1
ATOM 854 N N . ASN A 1 115 ? -9.766 2.524 7.993 1.00 93.94 115 ASN A N 1
ATOM 855 C CA . ASN A 1 115 ? -8.364 2.412 7.608 1.00 93.94 115 ASN A CA 1
ATOM 856 C C . ASN A 1 115 ? -8.099 1.274 6.609 1.00 93.94 115 ASN A C 1
ATOM 858 O O . ASN A 1 115 ? -7.180 0.469 6.773 1.00 93.94 115 ASN A O 1
ATOM 862 N N . LEU A 1 116 ? -8.944 1.206 5.575 1.00 96.62 116 LEU A N 1
ATOM 863 C CA . LEU A 1 116 ? -8.809 0.250 4.482 1.00 96.62 116 LEU A CA 1
ATOM 864 C C . LEU A 1 116 ? -7.456 0.445 3.788 1.00 96.62 116 LEU A C 1
ATOM 866 O O . LEU A 1 116 ? -7.095 1.565 3.417 1.00 96.62 116 LEU A O 1
ATOM 870 N N . GLY A 1 117 ? -6.737 -0.644 3.556 1.00 97.38 117 GLY A N 1
ATOM 871 C CA . GLY A 1 117 ? -5.448 -0.643 2.883 1.00 97.38 117 GLY A CA 1
ATOM 872 C C . GLY A 1 117 ? -5.137 -1.964 2.196 1.00 97.38 117 GLY A C 1
ATOM 873 O O . GLY A 1 117 ? -5.986 -2.845 2.044 1.00 97.38 117 GLY A O 1
ATOM 874 N N . VAL A 1 118 ? -3.893 -2.075 1.752 1.00 98.44 118 VAL A N 1
ATOM 875 C CA . VAL A 1 118 ? -3.319 -3.269 1.148 1.00 98.44 118 VAL A CA 1
ATOM 876 C C . VAL A 1 118 ? -1.932 -3.534 1.726 1.00 98.44 118 VAL A C 1
ATOM 878 O O . VAL A 1 118 ? -1.148 -2.606 1.915 1.00 98.44 118 VAL A O 1
ATOM 881 N N . ARG A 1 119 ? -1.602 -4.801 1.976 1.00 98.19 119 ARG A N 1
ATOM 882 C CA . ARG A 1 119 ? -0.289 -5.272 2.445 1.00 98.19 119 ARG A CA 1
ATOM 883 C C . ARG A 1 119 ? 0.349 -6.171 1.414 1.00 98.19 119 ARG A C 1
ATOM 885 O O . ARG A 1 119 ? -0.313 -7.054 0.877 1.00 98.19 119 ARG A O 1
ATOM 892 N N . ALA A 1 120 ? 1.619 -5.935 1.121 1.00 98.19 120 ALA A N 1
ATOM 893 C CA . ALA A 1 120 ? 2.331 -6.685 0.100 1.00 98.19 120 ALA A CA 1
ATOM 894 C C . ALA A 1 120 ? 2.542 -8.145 0.529 1.00 98.19 120 ALA A C 1
ATOM 896 O O . ALA A 1 120 ? 2.886 -8.418 1.681 1.00 98.19 120 ALA A O 1
ATOM 897 N N . VAL A 1 121 ? 2.342 -9.083 -0.400 1.00 98.31 121 VAL A N 1
ATOM 898 C CA . VAL A 1 121 ? 2.484 -10.524 -0.139 1.00 98.31 121 VAL A CA 1
ATOM 899 C C . VAL A 1 121 ? 3.407 -11.156 -1.162 1.00 98.31 121 VAL A C 1
ATOM 901 O O . VAL A 1 121 ? 3.138 -11.102 -2.360 1.00 98.31 121 VAL A O 1
ATOM 904 N N . ALA A 1 122 ? 4.464 -11.802 -0.685 1.00 97.69 122 ALA A N 1
ATOM 905 C CA . ALA A 1 122 ? 5.270 -12.702 -1.489 1.00 97.69 122 ALA A CA 1
ATOM 906 C C . ALA A 1 122 ? 4.609 -14.080 -1.543 1.00 97.69 122 ALA A C 1
ATOM 908 O O . ALA A 1 122 ? 4.352 -14.678 -0.500 1.00 97.69 122 ALA A O 1
ATOM 909 N N . ARG A 1 123 ? 4.332 -14.569 -2.751 1.00 96.69 123 ARG A N 1
ATOM 910 C CA . ARG A 1 123 ? 3.710 -15.873 -3.004 1.00 96.69 123 ARG A CA 1
ATOM 911 C C . ARG A 1 123 ? 4.632 -16.789 -3.788 1.00 96.69 123 ARG A C 1
ATOM 913 O O . ARG A 1 123 ? 5.545 -16.313 -4.468 1.00 96.69 123 ARG A O 1
ATOM 920 N N . ASP A 1 124 ? 4.337 -18.084 -3.756 1.00 93.69 124 ASP A N 1
ATOM 921 C CA . ASP A 1 124 ? 4.952 -19.039 -4.678 1.00 93.69 124 ASP A CA 1
ATOM 922 C C . ASP A 1 124 ? 4.707 -18.589 -6.133 1.00 93.69 124 ASP A C 1
ATOM 924 O O . ASP A 1 124 ? 3.576 -18.326 -6.546 1.00 93.69 124 ASP A O 1
ATOM 928 N N . GLY A 1 125 ? 5.788 -18.455 -6.906 1.00 91.81 125 GLY A N 1
ATOM 929 C CA . GLY A 1 125 ? 5.765 -17.934 -8.278 1.00 91.81 125 GLY A CA 1
ATOM 930 C C . GLY A 1 125 ? 6.040 -16.431 -8.416 1.00 91.81 125 GLY A C 1
ATOM 931 O O . GLY A 1 125 ? 6.334 -15.986 -9.524 1.00 91.81 125 GLY A O 1
ATOM 932 N N . ASN A 1 126 ? 6.028 -15.654 -7.327 1.00 95.75 126 ASN A N 1
ATOM 933 C CA . ASN A 1 126 ? 6.462 -14.257 -7.381 1.00 95.75 126 ASN A CA 1
ATOM 934 C C . ASN A 1 126 ? 7.983 -14.142 -7.576 1.00 95.75 126 ASN A C 1
ATOM 936 O O . ASN A 1 126 ? 8.775 -14.986 -7.145 1.00 95.75 126 ASN A O 1
ATOM 940 N N . LEU A 1 127 ? 8.412 -13.034 -8.175 1.00 94.06 127 LEU A N 1
ATOM 941 C CA . LEU A 1 127 ? 9.805 -12.764 -8.503 1.00 94.06 127 LEU A CA 1
ATOM 942 C C . LEU A 1 127 ? 10.639 -12.538 -7.237 1.00 94.06 127 LEU A C 1
ATOM 944 O O . LEU A 1 127 ? 10.418 -11.586 -6.484 1.00 94.06 127 LEU A O 1
ATOM 948 N N . GLY A 1 128 ? 11.625 -13.410 -7.016 1.00 91.19 128 GLY A N 1
ATOM 949 C CA . GLY A 1 128 ? 12.643 -13.244 -5.976 1.00 91.19 128 GLY A CA 1
ATOM 950 C C . GLY A 1 128 ? 12.103 -13.218 -4.544 1.00 91.19 128 GLY A C 1
ATOM 951 O O . GLY A 1 128 ? 12.735 -12.617 -3.678 1.00 91.19 128 GLY A O 1
ATOM 952 N N . GLY A 1 129 ? 10.927 -13.796 -4.283 1.00 93.81 129 GLY A N 1
ATOM 953 C CA . GLY A 1 129 ? 10.289 -13.704 -2.966 1.00 93.81 129 GLY A CA 1
ATOM 954 C C . GLY A 1 129 ? 9.822 -12.289 -2.609 1.00 93.81 129 GLY A C 1
ATOM 955 O O . GLY A 1 129 ? 9.728 -11.950 -1.432 1.00 93.81 129 GLY A O 1
ATOM 956 N N . THR A 1 130 ? 9.566 -11.442 -3.607 1.00 95.56 130 THR A N 1
ATOM 957 C CA . THR A 1 130 ? 8.907 -10.138 -3.439 1.00 95.56 130 THR A CA 1
ATOM 958 C C . THR A 1 130 ? 7.400 -10.262 -3.681 1.00 95.56 130 THR A C 1
ATOM 960 O O . THR A 1 130 ? 6.893 -11.329 -4.023 1.00 95.56 130 THR A O 1
ATOM 963 N N . ALA A 1 131 ? 6.660 -9.161 -3.552 1.00 96.62 131 ALA A N 1
ATOM 964 C CA . ALA A 1 131 ? 5.259 -9.117 -3.972 1.00 96.62 131 ALA A CA 1
ATOM 965 C C . ALA A 1 131 ? 5.064 -8.971 -5.492 1.00 96.62 131 ALA A C 1
ATOM 967 O O . ALA A 1 131 ? 3.925 -8.975 -5.957 1.00 96.62 131 ALA A O 1
ATOM 968 N N . MET A 1 132 ? 6.143 -8.834 -6.270 1.00 95.81 132 MET A N 1
ATOM 969 C CA . MET A 1 132 ? 6.072 -8.691 -7.723 1.00 95.81 132 MET A CA 1
ATOM 970 C C . MET A 1 132 ? 5.727 -10.039 -8.355 1.00 95.81 132 MET A C 1
ATOM 972 O O . MET A 1 132 ? 6.543 -10.957 -8.357 1.00 95.81 132 MET A O 1
ATOM 976 N N . VAL A 1 133 ? 4.527 -10.145 -8.912 1.00 95.94 133 VAL A N 1
ATOM 977 C CA . VAL A 1 133 ? 4.097 -11.282 -9.737 1.00 95.94 133 VAL A CA 1
ATOM 978 C C . VAL A 1 133 ? 4.802 -11.227 -11.087 1.00 95.94 133 VAL A C 1
ATOM 980 O O . VAL A 1 133 ? 5.231 -12.241 -11.623 1.00 95.94 133 VAL A O 1
ATOM 983 N N . GLU A 1 134 ? 4.925 -10.022 -11.641 1.00 94.12 134 GLU A N 1
ATOM 984 C CA . GLU A 1 134 ? 5.462 -9.805 -12.975 1.00 94.12 134 GLU A CA 1
ATOM 985 C C . GLU A 1 134 ? 6.054 -8.402 -13.094 1.00 94.12 134 GLU A C 1
ATOM 987 O O . GLU A 1 134 ? 5.525 -7.447 -12.523 1.00 94.12 134 GLU A O 1
ATOM 992 N N . VAL A 1 135 ? 7.121 -8.276 -13.881 1.00 91.75 135 VAL A N 1
ATOM 993 C CA . VAL A 1 135 ? 7.672 -7.002 -14.351 1.00 91.75 135 VAL A CA 1
ATOM 994 C C . VAL A 1 135 ? 7.918 -7.154 -15.850 1.00 91.75 135 VAL A C 1
ATOM 996 O O . VAL A 1 135 ? 8.485 -8.161 -16.271 1.00 91.75 135 VAL A O 1
ATOM 999 N N . ARG A 1 136 ? 7.515 -6.178 -16.668 1.00 90.50 136 ARG A N 1
ATOM 1000 C CA . ARG A 1 136 ? 7.727 -6.172 -18.125 1.00 90.50 136 ARG A CA 1
ATOM 1001 C C . ARG A 1 136 ? 8.416 -4.909 -18.604 1.00 90.50 136 ARG A C 1
ATOM 1003 O O . ARG A 1 136 ? 8.251 -3.829 -18.029 1.00 90.50 136 ARG A O 1
ATOM 1010 N N . ALA A 1 137 ? 9.195 -5.074 -19.664 1.00 88.06 137 ALA A N 1
ATOM 1011 C CA . ALA A 1 137 ? 9.878 -4.021 -20.393 1.00 88.06 137 ALA A CA 1
ATOM 1012 C C . ALA A 1 137 ? 8.892 -3.070 -21.078 1.00 88.06 137 ALA A C 1
ATOM 1014 O O . ALA A 1 137 ? 7.691 -3.324 -21.152 1.00 88.06 137 ALA A O 1
ATOM 1015 N N . PHE A 1 138 ? 9.414 -1.960 -21.596 1.00 84.88 138 PHE A N 1
ATOM 1016 C CA . PHE A 1 138 ? 8.656 -1.109 -22.502 1.00 84.88 138 PHE A CA 1
ATOM 1017 C C . PHE A 1 138 ? 8.202 -1.916 -23.737 1.00 84.88 138 PHE A C 1
ATOM 1019 O O . PHE A 1 138 ? 8.989 -2.730 -24.231 1.00 84.88 138 PHE A O 1
ATOM 1026 N N . PRO A 1 139 ? 6.968 -1.707 -24.233 1.00 84.88 139 PRO A N 1
ATOM 1027 C CA . PRO A 1 139 ? 6.471 -2.347 -25.441 1.00 84.88 139 PRO A CA 1
ATOM 1028 C C . PRO A 1 139 ? 7.406 -2.169 -26.636 1.00 84.88 139 PRO A C 1
ATOM 1030 O O . PRO A 1 139 ? 8.048 -1.129 -26.793 1.00 84.88 139 PRO A O 1
ATOM 1033 N N . SER A 1 140 ? 7.439 -3.172 -27.502 1.00 85.38 140 SER A N 1
ATOM 1034 C CA . SER A 1 140 ? 8.101 -3.131 -28.805 1.00 85.38 140 SER A CA 1
ATOM 1035 C C . SER A 1 140 ? 7.136 -3.596 -29.892 1.00 85.38 140 SER A C 1
ATOM 1037 O O . SER A 1 140 ? 6.111 -4.208 -29.592 1.00 85.38 140 SER A O 1
ATOM 1039 N N . ASP A 1 141 ? 7.472 -3.359 -31.161 1.00 86.88 141 ASP A N 1
ATOM 1040 C CA . ASP A 1 141 ? 6.648 -3.815 -32.290 1.00 86.88 141 ASP A CA 1
ATOM 1041 C C . ASP A 1 141 ? 6.448 -5.341 -32.283 1.00 86.88 141 ASP A C 1
ATOM 1043 O O . ASP A 1 141 ? 5.403 -5.845 -32.688 1.00 86.88 141 ASP A O 1
ATOM 1047 N N . THR A 1 142 ? 7.441 -6.088 -31.793 1.00 86.50 142 THR A N 1
ATOM 1048 C CA . THR A 1 142 ? 7.396 -7.553 -31.688 1.00 86.50 142 THR A CA 1
ATOM 1049 C C . THR A 1 142 ? 6.740 -8.050 -30.404 1.00 86.50 142 THR A C 1
ATOM 1051 O O . THR A 1 142 ? 6.312 -9.200 -30.348 1.00 86.50 142 THR A O 1
ATOM 1054 N N . ASN A 1 143 ? 6.674 -7.211 -29.368 1.00 85.31 143 ASN A N 1
ATOM 1055 C CA . ASN A 1 143 ? 6.036 -7.537 -28.102 1.00 85.31 143 ASN A CA 1
ATOM 1056 C C . ASN A 1 143 ? 5.278 -6.309 -27.566 1.00 85.31 143 ASN A C 1
ATOM 1058 O O . ASN A 1 143 ? 5.838 -5.525 -26.787 1.00 85.31 143 ASN A O 1
ATOM 1062 N N . PRO A 1 144 ? 4.005 -6.128 -27.963 1.00 83.31 144 PRO A N 1
ATOM 1063 C CA . PRO A 1 144 ? 3.216 -4.949 -27.604 1.00 83.31 144 PRO A CA 1
ATOM 1064 C C . PRO A 1 144 ? 2.910 -4.860 -26.101 1.00 83.31 144 PRO A C 1
ATOM 1066 O O . PRO A 1 144 ? 2.537 -3.796 -25.605 1.00 83.31 144 PRO A O 1
ATOM 1069 N N . ASP A 1 145 ? 3.106 -5.952 -25.360 1.00 81.81 145 ASP A N 1
ATOM 1070 C CA . ASP A 1 145 ? 2.965 -5.982 -23.906 1.00 81.81 145 ASP A CA 1
ATOM 1071 C C . ASP A 1 145 ? 4.295 -5.807 -23.161 1.00 81.81 145 ASP A C 1
ATOM 1073 O O . ASP A 1 145 ? 4.300 -5.637 -21.940 1.00 81.81 145 ASP A O 1
ATOM 1077 N N . GLY A 1 146 ? 5.413 -5.797 -23.893 1.00 87.88 146 GLY A N 1
ATOM 1078 C CA . GLY A 1 146 ? 6.766 -5.749 -23.356 1.00 87.88 146 GLY A CA 1
ATOM 1079 C C . GLY A 1 146 ? 7.283 -7.117 -22.907 1.00 87.88 146 GLY A C 1
ATOM 1080 O O . GLY A 1 146 ? 6.533 -7.979 -22.430 1.00 87.88 146 GLY A O 1
ATOM 1081 N N . ASP A 1 147 ? 8.592 -7.326 -23.055 1.00 89.56 147 ASP A N 1
ATOM 1082 C CA . ASP A 1 147 ? 9.250 -8.571 -22.647 1.00 89.56 147 ASP A CA 1
ATOM 1083 C C . ASP A 1 147 ? 9.244 -8.730 -21.122 1.00 89.56 147 ASP A C 1
ATOM 1085 O O . ASP A 1 147 ? 9.524 -7.760 -20.407 1.00 89.56 147 ASP A O 1
ATOM 1089 N N . PRO A 1 148 ? 8.933 -9.925 -20.590 1.00 90.06 148 PRO A N 1
ATOM 1090 C CA . PRO A 1 148 ? 8.986 -10.160 -19.156 1.00 90.06 148 PRO A CA 1
ATOM 1091 C C . PRO A 1 148 ? 10.433 -10.106 -18.652 1.00 90.06 148 PRO A C 1
ATOM 1093 O O . PRO A 1 148 ? 11.347 -10.674 -19.250 1.00 90.06 148 PRO A O 1
ATOM 1096 N N . PHE A 1 149 ? 10.639 -9.463 -17.507 1.00 87.88 149 PHE A N 1
ATOM 1097 C CA . PHE A 1 149 ? 11.888 -9.557 -16.763 1.00 87.88 149 PHE A CA 1
ATOM 1098 C C . PHE A 1 149 ? 11.896 -10.856 -15.965 1.00 87.88 149 PHE A C 1
ATOM 1100 O O . PHE A 1 149 ? 11.145 -11.014 -15.006 1.00 87.88 149 PHE A O 1
ATOM 1107 N N . THR A 1 150 ? 12.785 -11.774 -16.334 1.00 85.00 150 THR A N 1
ATOM 1108 C CA . THR A 1 150 ? 13.018 -13.016 -15.580 1.00 85.00 150 THR A CA 1
ATOM 1109 C C . THR A 1 150 ? 14.095 -12.861 -14.505 1.00 85.00 150 THR A C 1
ATOM 1111 O O . THR A 1 150 ? 14.267 -13.745 -13.669 1.00 85.00 150 THR A O 1
ATOM 1114 N N . ASP A 1 151 ? 14.842 -11.754 -14.522 1.00 86.19 151 ASP A N 1
ATOM 1115 C CA . ASP A 1 151 ? 15.876 -11.457 -13.536 1.00 86.19 151 ASP A CA 1
ATOM 1116 C C . ASP A 1 151 ? 15.250 -10.983 -12.216 1.00 86.19 151 ASP A C 1
ATOM 1118 O O . ASP A 1 151 ? 14.752 -9.861 -12.094 1.00 86.19 151 ASP A O 1
ATOM 1122 N N . VAL A 1 152 ? 15.317 -11.842 -11.198 1.00 87.81 152 VAL A N 1
ATOM 1123 C CA . VAL A 1 152 ? 14.789 -11.572 -9.853 1.00 87.81 152 VAL A CA 1
ATOM 1124 C C . VAL A 1 152 ? 15.448 -10.369 -9.173 1.00 87.81 152 VAL A C 1
ATOM 1126 O O . VAL A 1 152 ? 14.822 -9.734 -8.323 1.00 87.81 152 VAL A O 1
ATOM 1129 N N . THR A 1 153 ? 16.674 -10.002 -9.562 1.00 87.19 153 THR A N 1
ATOM 1130 C CA . THR A 1 153 ? 17.374 -8.845 -8.986 1.00 87.19 153 THR A CA 1
ATOM 1131 C C . THR A 1 153 ? 16.713 -7.522 -9.369 1.00 87.19 153 THR A C 1
ATOM 1133 O O . THR A 1 153 ? 16.853 -6.532 -8.648 1.00 87.19 153 THR A O 1
ATOM 1136 N N . VAL A 1 154 ? 15.947 -7.497 -10.465 1.00 87.56 154 VAL A N 1
ATOM 1137 C CA . VAL A 1 154 ? 15.137 -6.339 -10.856 1.00 87.56 154 VAL A CA 1
ATOM 1138 C C . VAL A 1 154 ? 14.036 -6.110 -9.828 1.00 87.56 154 VAL A C 1
ATOM 1140 O O . VAL A 1 154 ? 13.895 -4.989 -9.346 1.00 87.56 154 VAL A O 1
ATOM 1143 N N . ALA A 1 155 ? 13.319 -7.163 -9.423 1.00 90.00 155 ALA A N 1
ATOM 1144 C CA . ALA A 1 155 ? 12.250 -7.066 -8.430 1.00 90.00 155 ALA A CA 1
ATOM 1145 C C . ALA A 1 155 ? 12.768 -6.571 -7.068 1.00 90.00 155 ALA A C 1
ATOM 1147 O O . ALA A 1 155 ? 12.137 -5.721 -6.445 1.00 90.00 155 ALA A O 1
ATOM 1148 N N . HIS A 1 156 ? 13.959 -7.010 -6.641 1.00 89.50 156 HIS A N 1
ATOM 1149 C CA . HIS A 1 156 ? 14.601 -6.533 -5.402 1.00 89.50 156 HIS A CA 1
ATOM 1150 C C . HIS A 1 156 ? 15.007 -5.057 -5.428 1.00 89.50 156 HIS A C 1
ATOM 1152 O O . HIS A 1 156 ? 15.232 -4.465 -4.377 1.00 89.50 156 HIS A O 1
ATOM 1158 N N . ARG A 1 157 ? 15.114 -4.448 -6.611 1.00 89.25 157 ARG A N 1
ATOM 1159 C CA . ARG A 1 157 ? 15.473 -3.031 -6.777 1.00 89.25 157 ARG A CA 1
ATOM 1160 C C . ARG A 1 157 ? 14.259 -2.112 -6.907 1.00 89.25 157 ARG A C 1
ATOM 1162 O O . ARG A 1 157 ? 14.443 -0.903 -7.050 1.00 89.25 157 ARG A O 1
ATOM 1169 N N . ILE A 1 158 ? 13.043 -2.659 -6.878 1.00 90.38 158 ILE A N 1
ATOM 1170 C CA . ILE A 1 158 ? 11.806 -1.879 -6.876 1.00 90.38 158 ILE A CA 1
ATOM 1171 C C . ILE A 1 158 ? 11.424 -1.606 -5.421 1.00 90.38 158 ILE A C 1
ATOM 1173 O O . ILE A 1 158 ? 10.991 -2.494 -4.691 1.00 90.38 158 ILE A O 1
ATOM 1177 N N . THR A 1 159 ? 11.601 -0.363 -4.989 1.00 91.31 159 THR A N 1
ATOM 1178 C CA . THR A 1 159 ? 11.366 0.050 -3.604 1.00 91.31 159 THR A CA 1
ATOM 1179 C C . THR A 1 159 ? 10.031 0.790 -3.502 1.00 91.31 159 THR A C 1
ATOM 1181 O O . THR A 1 159 ? 9.878 1.814 -4.169 1.00 91.31 159 THR A O 1
ATOM 1184 N N . PRO A 1 160 ? 9.066 0.345 -2.683 1.00 93.44 160 PRO A N 1
ATOM 1185 C CA . PRO A 1 160 ? 7.834 1.090 -2.441 1.00 93.44 160 PRO A CA 1
ATOM 1186 C C . PRO A 1 160 ? 8.130 2.420 -1.738 1.00 93.44 160 PRO A C 1
ATOM 1188 O O . PRO A 1 160 ? 9.028 2.520 -0.899 1.00 93.44 160 PRO A O 1
ATOM 1191 N N . ILE A 1 161 ? 7.388 3.455 -2.115 1.00 93.06 161 ILE A N 1
ATOM 1192 C CA . ILE A 1 161 ? 7.550 4.831 -1.634 1.00 93.06 161 ILE A CA 1
ATOM 1193 C C . ILE A 1 161 ? 6.199 5.542 -1.600 1.00 93.06 161 ILE A C 1
ATOM 1195 O O . ILE A 1 161 ? 5.192 5.011 -2.058 1.00 93.06 161 ILE A O 1
ATOM 1199 N N . GLN A 1 162 ? 6.187 6.781 -1.109 1.00 92.00 162 GLN A N 1
ATOM 1200 C CA . GLN A 1 162 ? 5.063 7.684 -1.337 1.00 92.00 162 GLN A CA 1
ATOM 1201 C C . GLN A 1 162 ? 4.929 8.017 -2.830 1.00 92.00 162 GLN A C 1
ATOM 1203 O O . GLN A 1 162 ? 5.931 8.079 -3.549 1.00 92.00 162 GLN A O 1
ATOM 1208 N N . GLY A 1 163 ? 3.703 8.287 -3.290 1.00 91.88 163 GLY A N 1
ATOM 1209 C CA . GLY A 1 163 ? 3.494 8.879 -4.609 1.00 91.88 163 GLY A CA 1
ATOM 1210 C C . GLY A 1 163 ? 4.343 10.138 -4.756 1.00 91.88 163 GLY A C 1
ATOM 1211 O O . GLY A 1 163 ? 4.572 10.855 -3.783 1.00 91.88 163 GLY A O 1
ATOM 1212 N N . THR A 1 164 ? 4.883 10.364 -5.947 1.00 91.56 164 THR A N 1
ATOM 1213 C CA . THR A 1 164 ? 5.897 11.398 -6.192 1.00 91.56 164 THR A CA 1
ATOM 1214 C C . THR A 1 164 ? 5.437 12.317 -7.315 1.00 91.56 164 THR A C 1
ATOM 1216 O O . THR A 1 164 ? 4.872 11.851 -8.304 1.00 91.56 164 THR A O 1
ATOM 1219 N N . ILE A 1 165 ? 5.694 13.616 -7.168 1.00 90.75 165 ILE A N 1
ATOM 1220 C CA . ILE A 1 165 ? 5.497 14.637 -8.204 1.00 90.75 165 ILE A CA 1
ATOM 1221 C C . ILE A 1 165 ? 6.833 15.283 -8.570 1.00 90.75 165 ILE A C 1
ATOM 1223 O O . ILE A 1 165 ? 7.777 15.298 -7.777 1.00 90.75 165 ILE A O 1
ATOM 1227 N N . LEU A 1 166 ? 6.914 15.816 -9.789 1.00 89.00 166 LEU A N 1
ATOM 1228 C CA . LEU A 1 166 ? 8.096 16.525 -10.261 1.00 89.00 166 LEU A CA 1
ATOM 1229 C C . LEU A 1 166 ? 7.977 18.016 -9.924 1.00 89.00 166 LEU A C 1
ATOM 1231 O O . LEU A 1 166 ? 7.125 18.710 -10.474 1.00 89.00 166 LEU A O 1
ATOM 1235 N N . ALA A 1 167 ? 8.847 18.497 -9.038 1.00 86.62 167 ALA A N 1
ATOM 1236 C CA . ALA A 1 167 ? 9.096 19.919 -8.820 1.00 86.62 167 ALA A CA 1
ATOM 1237 C C . ALA A 1 167 ? 10.480 20.278 -9.400 1.00 86.62 167 ALA A C 1
ATOM 1239 O O . ALA A 1 167 ? 10.846 19.802 -10.473 1.00 86.62 167 ALA A O 1
ATOM 1240 N N . ALA A 1 168 ? 11.290 21.074 -8.692 1.00 87.12 168 ALA A N 1
ATOM 1241 C CA . ALA A 1 168 ? 12.705 21.247 -9.045 1.00 87.12 168 ALA A CA 1
ATOM 1242 C C . ALA A 1 168 ? 13.501 19.928 -8.938 1.00 87.12 168 ALA A C 1
ATOM 1244 O O . ALA A 1 168 ? 14.497 19.746 -9.634 1.00 87.12 168 ALA A O 1
ATOM 1245 N N . GLN A 1 169 ? 13.052 19.026 -8.062 1.00 88.25 169 GLN A N 1
ATOM 1246 C CA . GLN A 1 169 ? 13.487 17.639 -7.892 1.00 88.25 169 GLN A CA 1
ATOM 1247 C C . GLN A 1 169 ? 12.238 16.785 -7.589 1.00 88.25 169 GLN A C 1
ATOM 1249 O O . GLN A 1 169 ? 11.193 17.358 -7.251 1.00 88.25 169 GLN A O 1
ATOM 1254 N N . PRO A 1 170 ? 12.298 15.448 -7.712 1.00 90.19 170 PRO A N 1
ATOM 1255 C CA . PRO A 1 170 ? 11.209 14.585 -7.266 1.00 90.19 170 PRO A CA 1
ATOM 1256 C C . PRO A 1 170 ? 10.941 14.779 -5.770 1.00 90.19 170 PRO A C 1
ATOM 1258 O O . PRO A 1 170 ? 11.863 14.718 -4.957 1.00 90.19 170 PRO A O 1
ATOM 1261 N N . VAL A 1 171 ? 9.680 15.011 -5.410 1.00 89.25 171 VAL A N 1
ATOM 1262 C CA . VAL A 1 171 ? 9.241 15.175 -4.017 1.00 89.25 171 VAL A CA 1
ATOM 1263 C C . VAL A 1 171 ? 7.982 14.358 -3.754 1.00 89.25 171 VAL A C 1
ATOM 1265 O O . VAL A 1 171 ? 7.192 14.109 -4.669 1.00 89.25 171 VAL A O 1
ATOM 1268 N N . ALA A 1 172 ? 7.783 13.947 -2.500 1.00 88.12 172 ALA A N 1
ATOM 1269 C CA . ALA A 1 172 ? 6.572 13.244 -2.095 1.00 88.12 172 ALA A CA 1
ATOM 1270 C C . ALA A 1 172 ? 5.329 14.101 -2.389 1.00 88.12 172 ALA A C 1
ATOM 1272 O O . ALA A 1 172 ? 5.250 15.266 -2.001 1.00 88.12 172 ALA A O 1
ATOM 1273 N N . ASP A 1 173 ? 4.350 13.507 -3.061 1.00 87.12 173 ASP A N 1
ATOM 1274 C CA . ASP A 1 173 ? 3.052 14.107 -3.314 1.00 87.12 173 ASP A CA 1
ATOM 1275 C C . ASP A 1 173 ? 2.194 13.995 -2.047 1.00 87.12 173 ASP A C 1
ATOM 1277 O O . ASP A 1 173 ? 1.814 12.879 -1.659 1.00 87.12 173 ASP A O 1
ATOM 1281 N N . PRO A 1 174 ? 1.833 15.113 -1.393 1.00 80.44 174 PRO A N 1
ATOM 1282 C CA . PRO A 1 174 ? 0.991 15.077 -0.202 1.00 80.44 174 PRO A CA 1
ATOM 1283 C C . PRO A 1 174 ? -0.387 14.453 -0.471 1.00 80.44 174 PRO A C 1
ATOM 1285 O O . PRO A 1 174 ? -1.003 13.906 0.452 1.00 80.44 174 PRO A O 1
ATOM 1288 N N . HIS A 1 175 ? -0.865 14.485 -1.720 1.00 81.31 175 HIS A N 1
ATOM 1289 C CA . HIS A 1 175 ? -2.126 13.879 -2.131 1.00 81.31 175 HIS A CA 1
ATOM 1290 C C . HIS A 1 175 ? -2.002 12.356 -2.320 1.00 81.31 175 HIS A C 1
ATOM 1292 O O . HIS A 1 175 ? -2.956 11.640 -2.024 1.00 81.31 175 HIS A O 1
ATOM 1298 N N . SER A 1 176 ? -0.830 11.854 -2.703 1.00 85.69 176 SER A N 1
ATOM 1299 C CA . SER A 1 176 ? -0.579 10.431 -2.991 1.00 85.69 176 SER A CA 1
ATOM 1300 C C . SER A 1 176 ? 0.351 9.768 -1.962 1.00 85.69 176 SER A C 1
ATOM 1302 O O . SER A 1 176 ? 1.057 8.808 -2.268 1.00 85.69 176 SER A O 1
ATOM 1304 N N . SER A 1 177 ? 0.388 10.291 -0.732 1.00 81.81 177 SER A N 1
ATOM 1305 C CA . SER A 1 177 ? 1.246 9.776 0.343 1.00 81.81 177 SER A CA 1
ATOM 1306 C C . SER A 1 177 ? 0.613 8.579 1.084 1.00 81.81 177 SER A C 1
ATOM 1308 O O . SER A 1 177 ? 0.312 8.652 2.281 1.00 81.81 177 SER A O 1
ATOM 1310 N N . ASP A 1 178 ? 0.354 7.490 0.367 1.00 87.81 178 ASP A N 1
ATOM 1311 C CA . ASP A 1 178 ? -0.368 6.320 0.883 1.00 87.81 178 ASP A CA 1
ATOM 1312 C C . ASP A 1 178 ? 0.520 5.186 1.386 1.00 87.81 178 ASP A C 1
ATOM 1314 O O . ASP A 1 178 ? 0.010 4.253 1.997 1.00 87.81 178 ASP A O 1
ATOM 1318 N N . PHE A 1 179 ? 1.833 5.263 1.191 1.00 94.19 179 PHE A N 1
ATOM 1319 C CA . PHE A 1 179 ? 2.757 4.232 1.643 1.00 94.19 179 PHE A CA 1
ATOM 1320 C C . PHE A 1 179 ? 2.821 4.149 3.168 1.00 94.19 179 PHE A C 1
ATOM 1322 O O . PHE A 1 179 ? 2.945 5.160 3.875 1.00 94.19 179 PHE A O 1
ATOM 1329 N N . GLN A 1 180 ? 2.789 2.913 3.656 1.00 94.19 180 GLN A N 1
ATOM 1330 C CA . GLN A 1 180 ? 3.007 2.562 5.048 1.00 94.19 180 GLN A CA 1
ATOM 1331 C C . GLN A 1 180 ? 4.040 1.445 5.153 1.00 94.19 180 GLN A C 1
ATOM 1333 O O . GLN A 1 180 ? 4.008 0.481 4.387 1.00 94.19 180 GLN A O 1
ATOM 1338 N N . ALA A 1 181 ? 4.928 1.565 6.135 1.00 94.06 181 ALA A N 1
ATOM 1339 C CA . ALA A 1 181 ? 5.779 0.469 6.564 1.00 94.06 181 ALA A CA 1
ATOM 1340 C C . ALA A 1 181 ? 5.368 -0.040 7.951 1.00 94.06 181 ALA A C 1
ATOM 1342 O O . ALA A 1 181 ? 4.636 0.615 8.707 1.00 94.06 181 ALA A O 1
ATOM 1343 N N . TYR A 1 182 ? 5.795 -1.258 8.261 1.00 94.38 182 TYR A N 1
ATOM 1344 C CA . TYR A 1 182 ? 5.295 -2.000 9.408 1.00 94.38 182 TYR A CA 1
ATOM 1345 C C . TYR A 1 182 ? 6.399 -2.763 10.117 1.00 94.38 182 TYR A C 1
ATOM 1347 O O . TYR A 1 182 ? 7.485 -2.967 9.578 1.00 94.38 182 TYR A O 1
ATOM 1355 N N . LYS A 1 183 ? 6.139 -3.126 11.370 1.00 93.62 183 LYS A N 1
ATOM 1356 C CA . LYS A 1 183 ? 7.048 -3.978 12.129 1.00 93.62 183 LYS A CA 1
ATOM 1357 C C . LYS A 1 183 ? 6.932 -5.413 11.624 1.00 93.62 183 LYS A C 1
ATOM 1359 O O . LYS A 1 183 ? 5.858 -5.854 11.221 1.00 93.62 183 LYS A O 1
ATOM 1364 N N . ASP A 1 184 ? 8.025 -6.150 11.736 1.00 92.94 184 ASP A N 1
ATOM 1365 C CA . ASP A 1 184 ? 8.090 -7.585 11.457 1.00 92.94 184 ASP A CA 1
ATOM 1366 C C . ASP A 1 184 ? 7.005 -8.383 12.204 1.00 92.94 184 ASP A C 1
ATOM 1368 O O . ASP A 1 184 ? 6.321 -9.221 11.622 1.00 92.94 184 ASP A O 1
ATOM 1372 N N . THR A 1 185 ? 6.799 -8.062 13.478 1.00 94.88 185 THR A N 1
ATOM 1373 C CA . THR A 1 185 ? 5.806 -8.667 14.372 1.00 94.88 185 THR A CA 1
ATOM 1374 C C . THR A 1 185 ? 4.368 -8.390 13.934 1.00 94.88 185 THR A C 1
ATOM 1376 O O . THR A 1 185 ? 3.518 -9.271 14.043 1.00 94.88 185 THR A O 1
ATOM 1379 N N . GLU A 1 186 ? 4.091 -7.205 13.382 1.00 96.25 186 GLU A N 1
ATOM 1380 C CA . GLU A 1 186 ? 2.773 -6.858 12.832 1.00 96.25 186 GLU A CA 1
ATOM 1381 C C . GLU A 1 186 ? 2.495 -7.657 11.555 1.00 96.25 186 GLU A C 1
ATOM 1383 O O . GLU A 1 186 ? 1.412 -8.221 11.396 1.00 96.25 186 GLU A O 1
ATOM 1388 N N . SER A 1 187 ? 3.485 -7.755 10.663 1.00 96.81 187 SER A N 1
ATOM 1389 C CA . SER A 1 187 ? 3.377 -8.546 9.434 1.00 96.81 187 SER A CA 1
ATOM 1390 C C . SER A 1 187 ? 3.236 -10.041 9.719 1.00 96.81 187 SER A C 1
ATOM 1392 O O . SER A 1 187 ? 2.443 -10.708 9.061 1.00 96.81 187 SER A O 1
ATOM 1394 N N . LEU A 1 188 ? 3.964 -10.572 10.708 1.00 96.81 188 LEU A N 1
ATOM 1395 C CA . LEU A 1 188 ? 3.875 -11.977 11.109 1.00 96.81 188 LEU A CA 1
ATOM 1396 C C . LEU A 1 188 ? 2.498 -12.310 11.699 1.00 96.81 188 LEU A C 1
ATOM 1398 O O . LEU A 1 188 ? 1.885 -13.290 11.291 1.00 96.81 188 LEU A O 1
ATOM 1402 N N . SER A 1 189 ? 1.978 -11.456 12.585 1.00 97.62 189 SER A N 1
ATOM 1403 C CA . SER A 1 189 ? 0.630 -11.617 13.144 1.00 97.62 189 SER A CA 1
ATOM 1404 C C . SER A 1 189 ? -0.440 -11.633 12.044 1.00 97.62 189 SER A C 1
ATOM 1406 O O . SER A 1 189 ? -1.283 -12.532 11.991 1.00 97.62 189 SER A O 1
ATOM 1408 N N . LEU A 1 190 ? -0.359 -10.690 11.096 1.00 98.06 190 LEU A N 1
ATOM 1409 C CA . LEU A 1 190 ? -1.263 -10.645 9.947 1.00 98.06 190 LEU A CA 1
ATOM 1410 C C . LEU A 1 190 ? -1.127 -11.885 9.050 1.00 98.06 190 LEU A C 1
ATOM 1412 O O . LEU A 1 190 ? -2.131 -12.403 8.565 1.00 98.06 190 LEU A O 1
ATOM 1416 N N . GLN A 1 191 ? 0.095 -12.367 8.826 1.00 98.31 191 GLN A N 1
ATOM 1417 C CA . GLN A 1 191 ? 0.363 -13.574 8.045 1.00 98.31 191 GLN A CA 1
ATOM 1418 C C . GLN A 1 191 ? -0.302 -14.806 8.662 1.00 98.31 191 GLN A C 1
ATOM 1420 O O . GLN A 1 191 ? -0.970 -15.558 7.953 1.00 98.31 191 GLN A O 1
ATOM 1425 N N . ASP A 1 192 ? -0.150 -15.004 9.969 1.00 98.19 192 ASP A N 1
ATOM 1426 C CA . ASP A 1 192 ? -0.715 -16.157 10.671 1.00 98.19 192 ASP A CA 1
ATOM 1427 C C . ASP A 1 192 ? -2.251 -16.114 10.661 1.00 98.19 192 ASP A C 1
ATOM 1429 O O . ASP A 1 192 ? -2.908 -17.127 10.392 1.00 98.19 192 ASP A O 1
ATOM 1433 N N . ALA A 1 193 ? -2.834 -14.925 10.845 1.00 97.88 193 ALA A N 1
ATOM 1434 C CA . ALA A 1 193 ? -4.273 -14.715 10.711 1.00 97.88 193 ALA A CA 1
ATOM 1435 C C . ALA A 1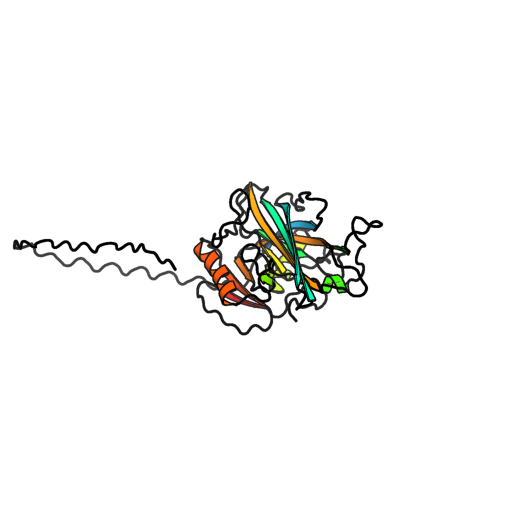 193 ? -4.770 -15.000 9.280 1.00 97.88 193 ALA A C 1
ATOM 1437 O O . ALA A 1 193 ? -5.758 -15.714 9.097 1.00 97.88 193 ALA A O 1
ATOM 1438 N N . ALA A 1 194 ? -4.070 -14.503 8.255 1.00 98.12 194 ALA A N 1
ATOM 1439 C CA . ALA A 1 194 ? -4.437 -14.699 6.852 1.00 98.12 194 ALA A CA 1
ATOM 1440 C C . ALA A 1 194 ? -4.337 -16.170 6.413 1.00 98.12 194 ALA A C 1
ATOM 1442 O O . ALA A 1 194 ? -5.194 -16.645 5.665 1.00 98.12 194 ALA A O 1
ATOM 1443 N N . ARG A 1 195 ? -3.331 -16.910 6.901 1.00 98.00 195 ARG A N 1
ATOM 1444 C CA . ARG A 1 195 ? -3.203 -18.363 6.687 1.00 98.00 195 ARG A CA 1
ATOM 1445 C C . ARG A 1 195 ? -4.323 -19.134 7.375 1.00 98.00 195 ARG A C 1
ATOM 1447 O O . ARG A 1 195 ? -4.907 -20.024 6.766 1.00 98.00 195 ARG A O 1
ATOM 1454 N N . THR A 1 196 ? -4.662 -18.763 8.610 1.00 98.00 196 THR A N 1
ATOM 1455 C CA . THR A 1 196 ? -5.782 -19.368 9.353 1.00 98.00 196 THR A CA 1
ATOM 1456 C C . THR A 1 196 ? -7.110 -19.167 8.620 1.00 98.00 196 THR A C 1
ATOM 1458 O O . THR A 1 196 ? -7.930 -20.078 8.559 1.00 98.00 196 THR A O 1
ATOM 1461 N N . ALA A 1 197 ? -7.298 -17.999 8.001 1.00 97.69 197 ALA A N 1
ATOM 1462 C CA . ALA A 1 197 ? -8.451 -17.688 7.159 1.00 97.69 197 ALA A CA 1
ATOM 1463 C C . ALA A 1 197 ? -8.366 -18.271 5.730 1.00 97.69 197 ALA A C 1
ATOM 1465 O O . ALA A 1 197 ? -9.246 -17.999 4.917 1.00 97.69 197 ALA A O 1
ATOM 1466 N N . ALA A 1 198 ? -7.315 -19.038 5.407 1.00 97.81 198 ALA A N 1
ATOM 1467 C CA . ALA A 1 198 ? -7.041 -19.596 4.080 1.00 97.81 198 ALA A CA 1
ATOM 1468 C C . ALA A 1 198 ? -7.023 -18.556 2.938 1.00 97.81 198 ALA A C 1
ATOM 1470 O O . ALA A 1 198 ? -7.332 -18.872 1.789 1.00 97.81 198 ALA A O 1
ATOM 1471 N N . LEU A 1 199 ? -6.650 -17.307 3.238 1.00 97.75 199 LEU A N 1
ATOM 1472 C CA . LEU A 1 199 ? -6.521 -16.238 2.242 1.00 97.75 199 LEU A CA 1
ATOM 1473 C C . LEU A 1 199 ? -5.180 -16.293 1.500 1.00 97.75 199 LEU A C 1
ATOM 1475 O O . LEU A 1 199 ? -5.084 -15.844 0.359 1.00 97.75 199 LEU A O 1
ATOM 1479 N N . ILE A 1 200 ? -4.143 -16.825 2.147 1.00 98.06 200 ILE A N 1
ATOM 1480 C CA . ILE A 1 200 ? -2.806 -17.028 1.579 1.00 98.06 200 ILE A CA 1
ATOM 1481 C C . ILE A 1 200 ? -2.312 -18.447 1.883 1.00 98.06 200 ILE A C 1
ATOM 1483 O O . ILE A 1 200 ? -2.774 -19.085 2.832 1.00 98.06 200 ILE A O 1
ATOM 1487 N N . GLY A 1 201 ? -1.375 -18.940 1.074 1.00 97.69 201 GLY A N 1
ATOM 1488 C CA . GLY A 1 201 ? -0.768 -20.258 1.228 1.00 97.69 201 GLY A CA 1
ATOM 1489 C C . GLY A 1 201 ? 0.157 -20.369 2.445 1.00 97.69 201 GLY A C 1
ATOM 1490 O O . GLY A 1 201 ? 0.614 -19.378 3.016 1.00 97.69 201 GLY A O 1
ATOM 1491 N N . ALA A 1 202 ? 0.487 -21.607 2.827 1.00 97.19 202 ALA A N 1
ATOM 1492 C CA . ALA A 1 202 ? 1.382 -21.886 3.954 1.00 97.19 202 ALA A CA 1
ATOM 1493 C C . ALA A 1 202 ? 2.808 -21.333 3.755 1.00 97.19 202 ALA A C 1
ATOM 1495 O O . ALA A 1 202 ? 3.468 -20.998 4.736 1.00 97.19 202 ALA A O 1
ATOM 1496 N N . ASN A 1 203 ? 3.256 -21.200 2.502 1.00 96.38 203 ASN A N 1
ATOM 1497 C CA . ASN A 1 203 ? 4.572 -20.660 2.142 1.00 96.38 203 ASN A CA 1
ATOM 1498 C C . ASN A 1 203 ? 4.549 -19.152 1.841 1.00 96.38 203 ASN A C 1
ATOM 1500 O O . ASN A 1 203 ? 5.605 -18.525 1.751 1.00 96.38 203 ASN A O 1
ATOM 1504 N N . ASP A 1 204 ? 3.364 -18.552 1.712 1.00 97.62 204 ASP A N 1
ATOM 1505 C CA . ASP A 1 204 ? 3.236 -17.134 1.385 1.00 97.62 204 ASP A CA 1
ATOM 1506 C C . ASP A 1 204 ? 3.712 -16.279 2.560 1.00 97.62 204 ASP A C 1
ATOM 1508 O O . ASP A 1 204 ? 3.446 -16.594 3.722 1.00 97.62 204 ASP A O 1
ATOM 1512 N N . THR A 1 205 ? 4.399 -15.179 2.266 1.00 97.75 205 THR A N 1
ATOM 1513 C CA . THR A 1 205 ? 4.956 -14.271 3.272 1.00 97.75 205 THR A CA 1
ATOM 1514 C C . THR A 1 205 ? 4.339 -12.887 3.164 1.00 97.75 205 THR A C 1
ATOM 1516 O O . THR A 1 205 ? 4.359 -12.275 2.097 1.00 97.75 205 THR A O 1
ATOM 1519 N N . VAL A 1 206 ? 3.843 -12.354 4.281 1.00 97.94 206 VAL A N 1
ATOM 1520 C CA . VAL A 1 206 ? 3.424 -10.948 4.358 1.00 97.94 206 VAL A CA 1
ATOM 1521 C C . VAL A 1 206 ? 4.654 -10.073 4.587 1.00 97.94 206 VAL A C 1
ATOM 1523 O O . VAL A 1 206 ? 5.444 -10.313 5.506 1.00 97.94 206 VAL A O 1
ATOM 1526 N N . LEU A 1 207 ? 4.826 -9.075 3.723 1.00 97.12 207 LEU A N 1
ATOM 1527 C CA . LEU A 1 207 ? 5.959 -8.153 3.731 1.00 97.12 207 LEU A CA 1
ATOM 1528 C C . LEU A 1 207 ? 5.651 -6.912 4.578 1.00 97.12 207 LEU A C 1
ATOM 1530 O O . LEU A 1 207 ? 4.495 -6.581 4.845 1.00 97.12 207 LEU A O 1
ATOM 1534 N N . ASP A 1 208 ? 6.694 -6.183 4.971 1.00 95.88 208 ASP A N 1
ATOM 1535 C CA . ASP A 1 208 ? 6.599 -5.109 5.971 1.00 95.88 208 ASP A CA 1
ATOM 1536 C C . ASP A 1 208 ? 6.212 -3.754 5.371 1.00 95.88 208 ASP A C 1
ATOM 1538 O O . ASP A 1 208 ? 6.590 -2.693 5.875 1.00 95.88 208 ASP A O 1
ATOM 1542 N N . TYR A 1 209 ? 5.459 -3.782 4.275 1.00 95.94 209 TYR A N 1
ATOM 1543 C CA . TYR A 1 209 ? 4.981 -2.589 3.604 1.00 95.94 209 TYR A CA 1
ATOM 1544 C C . TYR A 1 209 ? 3.608 -2.776 2.969 1.00 95.94 209 TYR A C 1
ATOM 1546 O O . TYR A 1 209 ? 3.130 -3.885 2.716 1.00 95.94 209 TYR A O 1
ATOM 1554 N N . GLY A 1 210 ? 2.973 -1.646 2.703 1.00 96.88 210 GLY A N 1
ATOM 1555 C CA . GLY A 1 210 ? 1.642 -1.579 2.147 1.00 96.88 210 GLY A CA 1
ATOM 1556 C C . GLY A 1 210 ? 1.270 -0.164 1.748 1.00 96.88 210 GLY A C 1
ATOM 1557 O O . GLY A 1 210 ? 2.090 0.758 1.790 1.00 96.88 210 GLY A O 1
ATOM 1558 N N . PHE A 1 211 ? 0.013 -0.014 1.361 1.00 97.06 211 PHE A N 1
ATOM 1559 C CA . PHE A 1 211 ? -0.570 1.262 0.984 1.00 97.06 211 PHE A CA 1
ATOM 1560 C C . PHE A 1 211 ? -1.943 1.389 1.632 1.00 97.06 211 PHE A C 1
ATOM 1562 O O . PHE A 1 211 ? -2.659 0.401 1.776 1.00 97.06 211 PHE A O 1
ATOM 1569 N N . VAL A 1 212 ? -2.327 2.595 2.022 1.00 95.69 212 VAL A N 1
ATOM 1570 C CA . VAL A 1 212 ? -3.590 2.856 2.716 1.00 95.69 212 VAL A CA 1
ATOM 1571 C C . VAL A 1 212 ? -4.475 3.785 1.900 1.00 95.69 212 VAL A C 1
ATOM 1573 O O . VAL A 1 212 ? -4.019 4.772 1.329 1.00 95.69 212 VAL A O 1
ATOM 1576 N N . THR A 1 213 ? -5.768 3.491 1.865 1.00 94.56 213 THR A N 1
ATOM 1577 C CA . THR A 1 213 ? -6.737 4.307 1.140 1.00 94.56 213 THR A CA 1
ATOM 1578 C C . THR A 1 213 ? -6.966 5.660 1.812 1.00 94.56 213 THR A C 1
ATOM 1580 O O . THR A 1 213 ? -6.809 5.830 3.024 1.00 94.56 213 THR A O 1
ATOM 1583 N N . ARG A 1 214 ? -7.362 6.652 1.021 1.00 89.06 214 ARG A N 1
ATOM 1584 C CA . ARG A 1 214 ? -7.841 7.960 1.473 1.00 89.06 214 ARG A CA 1
ATOM 1585 C C . ARG A 1 214 ? -9.221 8.187 0.910 1.00 89.06 214 ARG A C 1
ATOM 1587 O O . ARG A 1 214 ? -9.407 8.080 -0.300 1.00 89.06 214 ARG A O 1
ATOM 1594 N N . VAL A 1 215 ? -10.168 8.562 1.752 1.00 83.00 215 VAL A N 1
ATOM 1595 C CA . VAL A 1 215 ? -11.472 9.007 1.268 1.00 83.00 215 VAL A CA 1
ATOM 1596 C C . VAL A 1 215 ? -11.267 10.265 0.433 1.00 83.00 215 VAL A C 1
ATOM 1598 O O . VAL A 1 215 ? -10.607 11.216 0.860 1.00 83.00 215 VAL A O 1
ATOM 1601 N N . CYS A 1 216 ? -11.809 10.251 -0.776 1.00 73.12 216 CYS A N 1
ATOM 1602 C CA . CYS A 1 216 ? -11.890 11.418 -1.640 1.00 73.12 216 CYS A CA 1
ATOM 1603 C C . CYS A 1 216 ? -13.315 11.980 -1.631 1.00 73.12 216 CYS A C 1
ATOM 1605 O O . CYS A 1 216 ? -14.272 11.272 -1.325 1.00 73.12 216 CYS A O 1
ATOM 1607 N N . SER A 1 217 ? -13.464 13.253 -2.006 1.00 68.19 217 SER A N 1
ATOM 1608 C CA . SER A 1 217 ? -14.772 13.807 -2.368 1.00 68.19 217 SER A CA 1
ATOM 1609 C C . SER A 1 217 ? -15.338 13.105 -3.615 1.00 68.19 217 SER A C 1
ATOM 1611 O O . SER A 1 217 ? -14.607 12.400 -4.310 1.00 68.19 217 SER A O 1
ATOM 1613 N N . ALA A 1 218 ? -16.629 13.318 -3.901 1.00 59.59 218 ALA A N 1
ATOM 1614 C CA . ALA A 1 218 ? -17.489 12.527 -4.800 1.00 59.59 218 ALA A CA 1
ATOM 1615 C C . ALA A 1 218 ? -16.926 12.102 -6.177 1.00 59.59 218 ALA A C 1
ATOM 1617 O O . ALA A 1 218 ? -17.431 11.145 -6.749 1.00 59.59 218 ALA A O 1
ATOM 1618 N N . ASN A 1 219 ? -15.892 12.765 -6.705 1.00 61.44 219 ASN A N 1
ATOM 1619 C CA . ASN A 1 219 ? -15.319 12.454 -8.020 1.00 61.44 219 ASN A CA 1
ATOM 1620 C C . ASN A 1 219 ? -13.878 11.926 -7.970 1.00 61.44 219 ASN A C 1
ATOM 1622 O O . ASN A 1 219 ? -13.297 11.668 -9.020 1.00 61.44 219 ASN A O 1
ATOM 1626 N N . CYS A 1 220 ? -13.253 11.846 -6.791 1.00 63.19 220 CYS A N 1
ATOM 1627 C CA . CYS A 1 220 ? -11.838 11.488 -6.608 1.00 63.19 220 CYS A CA 1
ATOM 1628 C C . CYS A 1 220 ? -10.819 12.258 -7.473 1.00 63.19 220 CYS A C 1
ATOM 1630 O O . CYS A 1 220 ? -9.626 11.954 -7.450 1.00 63.19 220 CYS A O 1
ATOM 1632 N N . THR A 1 221 ? -11.252 13.329 -8.141 1.00 63.22 221 THR A N 1
ATOM 1633 C CA . THR A 1 221 ? -10.408 14.391 -8.683 1.00 63.22 221 THR A CA 1
ATOM 1634 C C . THR A 1 221 ? -9.680 15.057 -7.525 1.00 63.22 221 THR A C 1
ATOM 1636 O O . THR A 1 221 ? -10.316 15.351 -6.511 1.00 63.22 221 THR A O 1
ATOM 1639 N N . GLN A 1 222 ? -8.358 15.235 -7.653 1.00 58.19 222 GLN A N 1
ATOM 1640 C CA . GLN A 1 222 ? -7.470 15.725 -6.591 1.00 58.19 222 GLN A CA 1
ATOM 1641 C C . GLN A 1 222 ? -8.153 16.793 -5.719 1.00 58.19 222 GLN A C 1
ATOM 1643 O O . GLN A 1 222 ? -8.557 17.833 -6.242 1.00 58.19 222 GLN A O 1
ATOM 1648 N N . PRO A 1 223 ? -8.327 16.554 -4.409 1.00 53.91 223 PRO A N 1
ATOM 1649 C CA . PRO A 1 223 ? -8.957 17.546 -3.561 1.00 53.91 223 PRO A CA 1
ATOM 1650 C C . PRO A 1 223 ? -8.005 18.723 -3.358 1.00 53.91 223 PRO A C 1
ATOM 1652 O O . PRO A 1 223 ? -6.789 18.587 -3.520 1.00 53.91 223 PRO A O 1
ATOM 1655 N N . ALA A 1 224 ? -8.567 19.872 -2.982 1.00 58.50 224 ALA A N 1
ATOM 1656 C CA . ALA A 1 224 ? -7.796 21.068 -2.684 1.00 58.50 224 ALA A CA 1
ATOM 1657 C C . ALA A 1 224 ? -6.669 20.751 -1.688 1.00 58.50 224 ALA A C 1
ATOM 1659 O O . ALA A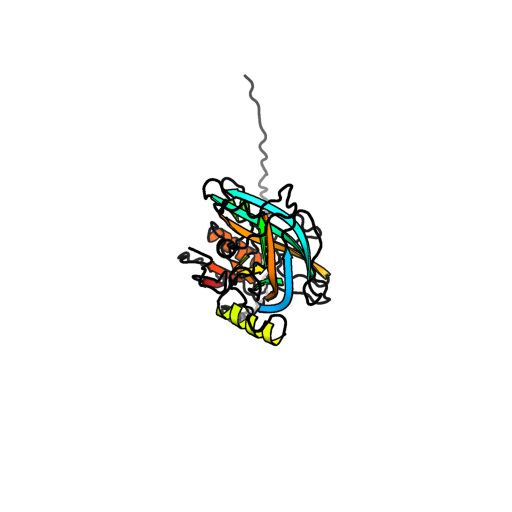 1 224 ? -6.852 19.947 -0.760 1.00 58.50 224 ALA A O 1
ATOM 1660 N N . ALA A 1 225 ? -5.510 21.387 -1.883 1.00 52.91 225 ALA A N 1
ATOM 1661 C CA . ALA A 1 225 ? -4.437 21.392 -0.896 1.00 52.91 225 ALA A CA 1
ATOM 1662 C C . ALA A 1 225 ? -5.050 21.699 0.484 1.00 52.91 225 ALA A C 1
ATOM 1664 O O . ALA A 1 225 ? -5.799 22.665 0.614 1.00 52.91 225 ALA A O 1
ATOM 1665 N N . ASN A 1 226 ? -4.774 20.851 1.482 1.00 52.34 226 ASN A N 1
ATOM 1666 C CA . ASN A 1 226 ? -5.275 20.923 2.870 1.00 52.34 226 ASN A CA 1
ATOM 1667 C C . ASN A 1 226 ? -6.650 20.297 3.168 1.00 52.34 226 ASN A C 1
ATOM 1669 O O . ASN A 1 226 ? -7.161 20.466 4.273 1.00 52.34 226 ASN A O 1
ATOM 1673 N N . THR A 1 227 ? -7.250 19.536 2.250 1.00 62.94 227 THR A N 1
ATOM 1674 C CA . THR A 1 227 ? -8.436 18.737 2.610 1.00 62.94 227 THR A CA 1
ATOM 1675 C C . THR A 1 227 ? -8.023 17.599 3.543 1.00 62.94 227 THR A C 1
ATOM 1677 O O . THR A 1 227 ? -7.140 16.814 3.189 1.00 62.94 227 THR A O 1
ATOM 1680 N N . VAL A 1 228 ? -8.649 17.492 4.721 1.00 59.59 228 VAL A N 1
ATOM 1681 C CA . VAL A 1 228 ? -8.388 16.358 5.613 1.00 59.59 228 VAL A CA 1
ATOM 1682 C C . VAL A 1 228 ? -8.938 15.083 4.989 1.00 59.59 228 VAL A C 1
ATOM 1684 O O . VAL A 1 228 ? -10.106 15.002 4.610 1.00 59.59 228 VAL A O 1
ATOM 1687 N N . TYR A 1 229 ? -8.076 14.078 4.883 1.00 70.81 229 TYR A N 1
ATOM 1688 C CA . TYR A 1 229 ? -8.439 12.775 4.356 1.00 70.81 229 TYR A CA 1
ATOM 1689 C C . TYR A 1 229 ? -8.942 11.893 5.487 1.00 70.81 229 TYR A C 1
ATOM 1691 O O . TYR A 1 229 ? -8.158 11.448 6.325 1.00 70.81 229 TYR A O 1
ATOM 1699 N N . SER A 1 230 ? -10.237 11.589 5.478 1.00 82.44 230 SER A N 1
ATOM 1700 C CA . SER A 1 230 ? -10.727 10.451 6.251 1.00 82.44 230 SER A CA 1
ATOM 1701 C C . SER A 1 230 ? -10.068 9.162 5.739 1.00 82.44 230 SER A C 1
ATOM 1703 O O . SER A 1 230 ? -9.756 9.025 4.550 1.00 82.44 230 SER A O 1
ATOM 1705 N N . ARG A 1 231 ? -9.840 8.214 6.649 1.00 86.81 231 ARG A N 1
ATOM 1706 C CA . ARG A 1 231 ? -9.379 6.848 6.346 1.00 86.81 231 ARG A CA 1
ATOM 1707 C C . ARG A 1 231 ? -10.528 5.834 6.386 1.00 86.81 231 ARG A C 1
ATOM 1709 O O . ARG A 1 231 ? -10.296 4.645 6.213 1.00 86.81 231 ARG A O 1
ATOM 1716 N N . THR A 1 232 ? -11.753 6.300 6.609 1.00 90.38 232 THR A N 1
ATOM 1717 C CA . THR A 1 232 ? -12.944 5.468 6.786 1.00 90.38 232 THR A CA 1
ATOM 1718 C C . THR A 1 232 ? -13.766 5.422 5.509 1.00 90.38 232 THR A C 1
ATOM 1720 O O . THR A 1 232 ? -14.402 6.406 5.135 1.00 90.38 232 THR A O 1
ATOM 1723 N N . VAL A 1 233 ? -13.799 4.267 4.851 1.00 93.19 233 VAL A N 1
ATOM 1724 C CA . VAL A 1 233 ? -14.605 4.061 3.644 1.00 93.19 233 VAL A CA 1
ATOM 1725 C C . VAL A 1 233 ? -15.990 3.581 4.060 1.00 93.19 233 VAL A C 1
ATOM 1727 O O . VAL A 1 233 ? -16.151 2.458 4.541 1.00 93.19 233 VAL A O 1
ATOM 1730 N N . THR A 1 234 ? -17.002 4.434 3.902 1.00 94.69 234 THR A N 1
ATOM 1731 C CA . THR A 1 234 ? -18.391 4.099 4.257 1.00 94.69 234 THR A CA 1
ATOM 1732 C C . THR A 1 234 ? -18.897 2.889 3.470 1.00 94.69 234 THR A C 1
ATOM 1734 O O . THR A 1 234 ? -18.325 2.518 2.443 1.00 94.69 234 THR A O 1
ATOM 1737 N N . ALA A 1 235 ? -19.988 2.273 3.927 1.00 96.00 235 ALA A N 1
ATOM 1738 C CA . ALA A 1 235 ? -20.720 1.290 3.126 1.00 96.00 235 ALA A CA 1
ATOM 1739 C C . ALA A 1 235 ? -21.088 1.882 1.752 1.00 96.00 235 ALA A C 1
ATOM 1741 O O . ALA A 1 235 ? -21.528 3.034 1.689 1.00 96.00 235 ALA A O 1
ATOM 1742 N N . ALA A 1 236 ? -20.864 1.130 0.668 1.00 94.00 236 ALA A N 1
ATOM 1743 C CA . ALA A 1 236 ? -20.986 1.611 -0.719 1.00 94.00 236 ALA A CA 1
ATOM 1744 C C . ALA A 1 236 ? -20.157 2.879 -1.044 1.00 94.00 236 ALA A C 1
ATOM 1746 O O . ALA A 1 236 ? -20.410 3.561 -2.037 1.00 94.00 236 ALA A O 1
ATOM 1747 N N . GLY A 1 237 ? -19.193 3.227 -0.188 1.00 92.75 237 GLY A N 1
ATOM 1748 C CA . GLY A 1 237 ? -18.370 4.420 -0.308 1.00 92.75 237 GLY A CA 1
ATOM 1749 C C . GLY A 1 237 ? -17.182 4.228 -1.241 1.00 92.75 237 GLY A C 1
ATOM 1750 O O . GLY A 1 237 ? -16.772 3.108 -1.559 1.00 92.75 237 GLY A O 1
ATOM 1751 N N . THR A 1 238 ? -16.594 5.353 -1.635 1.00 93.25 238 THR A N 1
ATOM 1752 C CA . THR A 1 238 ? -15.417 5.400 -2.501 1.00 93.25 238 THR A CA 1
ATOM 1753 C C . THR A 1 238 ? -14.243 6.068 -1.804 1.00 93.25 238 THR A C 1
ATOM 1755 O O . THR A 1 238 ? -14.387 7.072 -1.105 1.00 93.25 238 THR A O 1
ATOM 1758 N N . ALA A 1 239 ? -13.058 5.545 -2.059 1.00 93.81 239 ALA A N 1
ATOM 1759 C CA . ALA A 1 239 ? -11.785 6.101 -1.652 1.00 93.81 239 ALA A CA 1
ATOM 1760 C C . ALA A 1 239 ? -10.811 6.057 -2.831 1.00 93.81 239 ALA A C 1
ATOM 1762 O O . ALA A 1 239 ? -11.144 5.611 -3.928 1.00 93.81 239 ALA A O 1
ATOM 1763 N N . ARG A 1 240 ? -9.588 6.521 -2.604 1.00 93.56 240 ARG A N 1
ATOM 1764 C CA . ARG A 1 240 ? -8.472 6.358 -3.528 1.00 93.56 240 ARG A CA 1
ATOM 1765 C C . ARG A 1 240 ? -7.296 5.699 -2.840 1.00 93.56 240 ARG A C 1
ATOM 1767 O O . ARG A 1 240 ? -7.154 5.813 -1.626 1.00 93.56 240 ARG A O 1
ATOM 1774 N N . ILE A 1 241 ? -6.432 5.080 -3.623 1.00 95.25 241 ILE A N 1
ATOM 1775 C CA . ILE A 1 241 ? -5.132 4.597 -3.166 1.00 95.25 241 ILE A CA 1
ATOM 1776 C C . ILE A 1 241 ? -4.098 4.823 -4.259 1.00 95.25 241 ILE A C 1
ATOM 1778 O O . ILE A 1 241 ? -4.357 4.535 -5.428 1.00 95.25 241 ILE A O 1
ATOM 1782 N N . ALA A 1 242 ? -2.940 5.352 -3.880 1.00 94.75 242 ALA A N 1
ATOM 1783 C CA . ALA A 1 242 ? -1.780 5.463 -4.746 1.00 94.75 242 ALA A CA 1
ATOM 1784 C C . ALA A 1 242 ? -0.748 4.392 -4.384 1.00 94.75 242 ALA A C 1
ATOM 1786 O O . ALA A 1 242 ? -0.252 4.338 -3.260 1.00 94.75 242 ALA A O 1
ATOM 1787 N N . ILE A 1 243 ? -0.402 3.555 -5.356 1.00 95.94 243 ILE A N 1
ATOM 1788 C CA . ILE A 1 243 ? 0.652 2.551 -5.237 1.00 95.94 243 ILE A CA 1
ATOM 1789 C C . ILE A 1 243 ? 1.865 3.083 -5.981 1.00 95.94 243 ILE A C 1
ATOM 1791 O O . ILE A 1 243 ? 1.806 3.295 -7.194 1.00 95.94 243 ILE A O 1
ATOM 1795 N N . ALA A 1 244 ? 2.951 3.323 -5.252 1.00 95.12 244 ALA A N 1
ATOM 1796 C CA . ALA A 1 244 ? 4.122 3.983 -5.801 1.00 95.12 244 ALA A CA 1
ATOM 1797 C C . ALA A 1 244 ? 5.428 3.258 -5.489 1.00 95.12 244 ALA A C 1
ATOM 1799 O O . ALA A 1 244 ? 5.629 2.722 -4.398 1.00 95.12 244 ALA A O 1
ATOM 1800 N N . PHE A 1 245 ? 6.333 3.291 -6.464 1.00 93.94 245 PHE A N 1
ATOM 1801 C CA . PHE A 1 245 ? 7.645 2.667 -6.402 1.00 93.94 245 PHE A CA 1
ATOM 1802 C C . PHE A 1 245 ? 8.726 3.584 -6.967 1.00 93.94 245 PHE A C 1
ATOM 1804 O O . PHE A 1 245 ? 8.491 4.333 -7.915 1.00 93.94 245 PHE A O 1
ATOM 1811 N N . LYS A 1 246 ? 9.939 3.468 -6.427 1.00 92.38 246 LYS A N 1
ATOM 1812 C CA . LYS A 1 246 ? 11.170 3.954 -7.051 1.00 92.38 246 LYS A CA 1
ATOM 1813 C C . LYS A 1 246 ? 12.020 2.783 -7.516 1.00 92.38 246 LYS A C 1
ATOM 1815 O O . LYS A 1 246 ? 12.038 1.728 -6.887 1.00 92.38 246 LYS A O 1
ATOM 1820 N N . LEU A 1 247 ? 12.762 2.995 -8.589 1.00 91.88 247 LEU A N 1
ATOM 1821 C CA . LEU A 1 247 ? 13.660 2.003 -9.163 1.00 91.88 247 LEU A CA 1
ATOM 1822 C C . LEU A 1 247 ? 14.754 2.683 -9.998 1.00 91.88 247 LEU A C 1
ATOM 1824 O O . LEU A 1 247 ? 14.555 3.815 -10.443 1.00 91.88 247 LEU A O 1
ATOM 1828 N N . PRO A 1 248 ? 15.908 2.039 -10.236 1.00 90.50 248 PRO A N 1
ATOM 1829 C CA . PRO A 1 248 ? 16.910 2.565 -11.160 1.00 90.50 248 PRO A CA 1
ATOM 1830 C C . PRO A 1 248 ? 16.326 2.815 -12.559 1.00 90.50 248 PRO A C 1
ATOM 1832 O O . PRO A 1 248 ? 15.548 2.011 -13.071 1.00 90.50 248 PRO A O 1
ATOM 1835 N N . ARG A 1 249 ? 16.721 3.911 -13.219 1.00 85.31 249 ARG A N 1
ATOM 1836 C CA . ARG A 1 249 ? 16.212 4.261 -14.566 1.00 85.31 249 ARG A CA 1
ATOM 1837 C C . ARG A 1 249 ? 16.616 3.291 -15.665 1.00 85.31 249 ARG A C 1
ATOM 1839 O O . ARG A 1 249 ? 15.941 3.206 -16.689 1.00 85.31 249 ARG A O 1
ATOM 1846 N N . SER A 1 250 ? 17.747 2.627 -15.488 1.00 77.19 250 SER A N 1
ATOM 1847 C CA . SER A 1 250 ? 18.287 1.659 -16.432 1.00 77.19 250 SER A CA 1
ATOM 1848 C C . SER A 1 250 ? 18.757 0.438 -15.666 1.00 77.19 250 SER A C 1
ATOM 1850 O O . SER A 1 250 ? 19.542 0.557 -14.723 1.00 77.19 250 SER A O 1
ATOM 1852 N N . PHE A 1 251 ? 18.320 -0.727 -16.120 1.00 72.06 251 PHE A N 1
ATOM 1853 C CA . PHE A 1 251 ? 18.793 -2.013 -15.638 1.00 72.06 251 PHE A CA 1
ATOM 1854 C C . PHE A 1 251 ? 19.750 -2.579 -16.671 1.00 72.06 251 PHE A C 1
ATOM 1856 O O . PHE A 1 251 ? 19.408 -3.546 -17.320 1.00 72.06 251 PHE A O 1
ATOM 1863 N N . THR A 1 252 ? 20.913 -1.963 -16.900 1.00 68.12 252 THR A N 1
ATOM 1864 C CA . THR A 1 252 ? 21.850 -2.433 -17.938 1.00 68.12 252 THR A CA 1
ATOM 1865 C C . THR A 1 252 ? 22.115 -3.939 -17.785 1.00 68.12 252 THR A C 1
ATOM 1867 O O . THR A 1 252 ? 22.530 -4.337 -16.694 1.00 68.12 252 THR A O 1
ATOM 1870 N N . PRO A 1 253 ? 21.903 -4.775 -18.826 1.00 65.75 253 PRO A N 1
ATOM 1871 C CA . PRO A 1 253 ? 21.595 -4.459 -20.237 1.00 65.75 253 PRO A CA 1
ATOM 1872 C C . PRO A 1 253 ? 20.099 -4.471 -20.630 1.00 65.75 253 PRO A C 1
ATOM 1874 O O . PRO A 1 253 ? 19.768 -4.320 -21.802 1.00 65.75 253 PRO A O 1
ATOM 1877 N N . LEU A 1 254 ? 19.201 -4.698 -19.681 1.00 64.94 254 LEU A N 1
ATOM 1878 C CA . LEU A 1 254 ? 17.770 -4.872 -19.884 1.00 64.94 254 LEU A CA 1
ATOM 1879 C C . LEU A 1 254 ? 17.041 -3.547 -20.195 1.00 64.94 254 LEU A C 1
ATOM 1881 O O . LEU A 1 254 ? 17.505 -2.464 -19.809 1.00 64.94 254 LEU A O 1
ATOM 1885 N N . PRO A 1 255 ? 15.874 -3.621 -20.871 1.00 70.94 255 PRO A N 1
ATOM 1886 C CA . PRO A 1 255 ? 15.041 -2.457 -21.149 1.00 70.94 255 PRO A CA 1
ATOM 1887 C C . PRO A 1 255 ? 14.555 -1.777 -19.862 1.00 70.94 255 PRO A C 1
ATOM 1889 O O . PRO A 1 255 ? 14.789 -2.233 -18.746 1.00 70.94 255 PRO A O 1
ATOM 1892 N N . LYS A 1 256 ? 13.836 -0.664 -19.999 1.00 75.88 256 LYS A N 1
ATOM 1893 C CA . LYS A 1 256 ? 13.211 0.008 -18.853 1.00 75.88 256 LYS A CA 1
ATOM 1894 C C . LYS A 1 256 ? 11.938 -0.741 -18.430 1.00 75.88 256 LYS A C 1
ATOM 1896 O O . LYS A 1 256 ? 11.116 -1.001 -19.310 1.00 75.88 256 LYS A O 1
ATOM 1901 N N . PRO A 1 257 ? 11.722 -1.032 -17.132 1.00 79.81 257 PRO A N 1
ATOM 1902 C CA . PRO A 1 257 ? 10.435 -1.523 -16.654 1.00 79.81 257 PRO A CA 1
ATOM 1903 C C . PRO A 1 257 ? 9.308 -0.534 -16.950 1.00 79.81 257 PRO A C 1
ATOM 1905 O O . PRO A 1 257 ? 9.473 0.679 -16.772 1.00 79.81 257 PRO A O 1
ATOM 1908 N N . TYR A 1 258 ? 8.181 -1.068 -17.416 1.00 79.69 258 TYR A N 1
ATOM 1909 C CA . TYR A 1 258 ? 7.014 -0.303 -17.856 1.00 79.69 258 TYR A CA 1
ATOM 1910 C C . TYR A 1 258 ? 5.689 -0.849 -17.317 1.00 79.69 258 TYR A C 1
ATOM 1912 O O . TYR A 1 258 ? 4.802 -0.059 -17.013 1.00 79.69 258 TYR A O 1
ATOM 1920 N N . ARG A 1 259 ? 5.555 -2.173 -17.164 1.00 85.56 259 ARG A N 1
ATOM 1921 C CA . ARG A 1 259 ? 4.385 -2.805 -16.532 1.00 85.56 259 ARG A CA 1
ATOM 1922 C C . ARG A 1 259 ? 4.824 -3.687 -15.382 1.00 85.56 259 ARG A C 1
ATOM 1924 O O . ARG A 1 259 ? 5.898 -4.284 -15.433 1.00 85.56 259 ARG A O 1
ATOM 1931 N N . PHE A 1 260 ? 3.996 -3.783 -14.356 1.00 89.88 260 PHE A N 1
ATOM 1932 C CA . PHE A 1 260 ? 4.215 -4.694 -13.240 1.00 89.88 260 PHE A CA 1
ATOM 1933 C C . PHE A 1 260 ? 2.890 -5.104 -12.629 1.00 89.88 260 PHE A C 1
ATOM 1935 O O . PHE A 1 260 ? 1.913 -4.358 -12.650 1.00 89.88 260 PHE A O 1
ATOM 1942 N N . LYS A 1 261 ? 2.878 -6.306 -12.070 1.00 94.94 261 LYS A N 1
ATOM 1943 C CA . LYS A 1 261 ? 1.738 -6.890 -11.379 1.00 94.94 261 LYS A CA 1
ATOM 1944 C C . LYS A 1 261 ? 2.169 -7.278 -9.983 1.00 94.94 261 LYS A C 1
ATOM 1946 O O . LYS A 1 261 ? 3.236 -7.865 -9.815 1.00 94.94 261 LYS A O 1
ATOM 1951 N N . ILE A 1 262 ? 1.361 -6.932 -8.990 1.00 96.88 262 ILE A N 1
ATOM 1952 C CA . ILE A 1 262 ? 1.757 -7.023 -7.584 1.00 96.88 262 ILE A CA 1
ATOM 1953 C C . ILE A 1 262 ? 0.655 -7.682 -6.773 1.00 96.88 262 ILE A C 1
ATOM 1955 O O . ILE A 1 262 ? -0.518 -7.336 -6.919 1.00 96.88 262 ILE A O 1
ATOM 1959 N N . SER A 1 263 ? 1.050 -8.618 -5.915 1.00 98.12 263 SER A N 1
ATOM 1960 C CA . SER A 1 263 ? 0.166 -9.329 -5.000 1.00 98.12 263 SER A CA 1
ATOM 1961 C C . SER A 1 263 ? 0.009 -8.600 -3.675 1.00 98.12 263 SER A C 1
ATOM 1963 O O . SER A 1 263 ? 0.984 -8.279 -2.991 1.00 98.12 263 SER A O 1
ATOM 1965 N N . PHE A 1 264 ? -1.245 -8.422 -3.275 1.00 98.62 264 PHE A N 1
ATOM 1966 C CA . PHE A 1 264 ? -1.605 -7.813 -2.009 1.00 98.62 264 PHE A CA 1
ATOM 1967 C C . PHE A 1 264 ? -2.649 -8.628 -1.240 1.00 98.62 264 PHE A C 1
ATOM 1969 O O . PHE A 1 264 ? -3.524 -9.279 -1.816 1.00 98.62 264 PHE A O 1
ATOM 1976 N N . LEU A 1 265 ? -2.587 -8.523 0.085 1.00 98.44 265 LEU A N 1
ATOM 1977 C CA . LEU A 1 265 ? -3.706 -8.731 0.997 1.00 98.44 265 LEU A CA 1
ATOM 1978 C C . LEU A 1 265 ? -4.440 -7.406 1.165 1.00 98.44 265 LEU A C 1
ATOM 1980 O O . LEU A 1 265 ? -3.810 -6.400 1.467 1.00 98.44 265 LEU A O 1
ATOM 1984 N N . VAL A 1 266 ? -5.756 -7.405 1.020 1.00 98.56 266 VAL A N 1
ATOM 1985 C CA . VAL A 1 266 ? -6.607 -6.274 1.397 1.00 98.56 266 VAL A CA 1
ATOM 1986 C C . VAL A 1 266 ? -6.815 -6.323 2.907 1.00 98.56 266 VAL A C 1
ATOM 1988 O O . VAL A 1 266 ? -7.149 -7.382 3.447 1.00 98.56 266 VAL A O 1
ATOM 1991 N N . THR A 1 267 ? -6.604 -5.203 3.596 1.00 98.19 267 THR A N 1
ATOM 1992 C CA . THR A 1 267 ? -6.618 -5.140 5.063 1.00 98.19 267 THR A CA 1
ATOM 1993 C C . THR A 1 267 ? -7.450 -3.986 5.598 1.00 98.19 267 THR A C 1
ATOM 1995 O O . THR A 1 267 ? -7.655 -2.981 4.922 1.00 98.19 267 THR A O 1
ATOM 1998 N N . LYS A 1 268 ? -7.892 -4.124 6.848 1.00 96.31 268 LYS A N 1
ATOM 1999 C CA . LYS A 1 268 ? -8.296 -3.008 7.707 1.00 96.31 268 LYS A CA 1
ATOM 2000 C C . LYS A 1 268 ? -7.390 -2.967 8.931 1.00 96.31 268 LYS A C 1
ATOM 2002 O O . LYS A 1 268 ? -7.072 -4.020 9.486 1.00 96.31 268 LYS A O 1
ATOM 2007 N N . ASP A 1 269 ? -7.012 -1.771 9.343 1.00 95.38 269 ASP A N 1
ATOM 2008 C CA . ASP A 1 269 ? -6.047 -1.540 10.417 1.00 95.38 269 ASP A CA 1
ATOM 2009 C C . ASP A 1 269 ? -6.726 -0.764 11.560 1.00 95.38 269 ASP A C 1
ATOM 2011 O O . ASP A 1 269 ? -7.462 0.189 11.320 1.00 95.38 269 ASP A O 1
ATOM 2015 N N . ASP A 1 270 ? -6.489 -1.148 12.813 1.00 92.56 270 ASP A N 1
ATOM 2016 C CA . ASP A 1 270 ? -7.127 -0.519 13.986 1.00 92.56 270 ASP A CA 1
ATOM 2017 C C . ASP A 1 270 ? -6.538 0.848 14.385 1.00 92.56 270 ASP A C 1
ATOM 2019 O O . ASP A 1 270 ? -7.162 1.608 15.128 1.00 92.56 270 ASP A O 1
ATOM 2023 N N . ALA A 1 271 ? -5.353 1.183 13.876 1.00 91.75 271 ALA A N 1
ATOM 2024 C CA . ALA A 1 271 ? -4.677 2.453 14.102 1.00 91.75 271 ALA A CA 1
ATOM 2025 C C . ALA A 1 271 ? -4.148 3.041 12.792 1.00 91.75 271 ALA A C 1
ATOM 2027 O O . ALA A 1 271 ? -3.731 2.321 11.884 1.00 91.75 271 ALA A O 1
ATOM 2028 N N . VAL A 1 272 ? -4.139 4.371 12.701 1.00 91.81 272 VAL A N 1
ATOM 2029 C CA . VAL A 1 272 ? -3.734 5.090 11.490 1.00 91.81 272 VAL A CA 1
ATOM 2030 C C . VAL A 1 272 ? -2.239 5.367 11.531 1.00 91.81 272 VAL A C 1
ATOM 2032 O O . VAL A 1 272 ? -1.714 5.885 12.512 1.00 91.81 272 VAL A O 1
ATOM 2035 N N . ARG A 1 273 ? -1.536 5.066 10.438 1.00 92.50 273 ARG A N 1
ATOM 2036 C CA . ARG A 1 273 ? -0.089 5.265 10.340 1.00 92.50 273 ARG A CA 1
ATOM 2037 C C . ARG A 1 273 ? 0.284 6.215 9.209 1.00 92.50 273 ARG A C 1
ATOM 2039 O O . ARG A 1 273 ? -0.232 6.136 8.095 1.00 92.50 273 ARG A O 1
ATOM 2046 N N . VAL A 1 274 ? 1.236 7.094 9.486 1.00 92.00 274 VAL A N 1
ATOM 2047 C CA . VAL A 1 274 ? 1.917 7.932 8.501 1.00 92.00 274 VAL A CA 1
ATOM 2048 C C . VAL A 1 274 ? 3.373 7.511 8.476 1.00 92.00 274 VAL A C 1
ATOM 2050 O O . VAL A 1 274 ? 4.047 7.569 9.496 1.00 92.00 274 VAL A O 1
ATOM 2053 N N . THR A 1 275 ? 3.869 7.082 7.319 1.00 92.94 275 THR A N 1
ATOM 20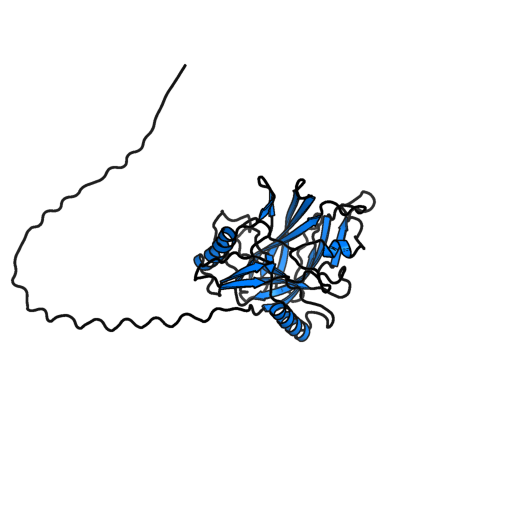54 C CA . THR A 1 275 ? 5.294 6.778 7.146 1.00 92.94 275 THR A CA 1
ATOM 2055 C C . THR A 1 275 ? 5.984 7.944 6.465 1.00 92.94 275 THR A C 1
ATOM 2057 O O . THR A 1 275 ? 5.528 8.394 5.411 1.00 92.94 275 THR A O 1
ATOM 2060 N N . ARG A 1 276 ? 7.080 8.437 7.047 1.00 90.31 276 ARG A N 1
ATOM 2061 C CA . ARG A 1 276 ? 7.908 9.455 6.393 1.00 90.31 276 ARG A CA 1
ATOM 2062 C C . ARG A 1 276 ? 8.470 8.884 5.090 1.00 90.31 276 ARG A C 1
ATOM 2064 O O . ARG A 1 276 ? 9.123 7.842 5.088 1.00 90.31 276 ARG A O 1
ATOM 2071 N N . GLY A 1 277 ? 8.173 9.551 3.982 1.00 79.81 277 GLY A N 1
ATOM 2072 C CA . GLY A 1 277 ? 8.653 9.182 2.660 1.00 79.81 277 GLY A CA 1
ATOM 2073 C C . GLY A 1 277 ? 10.146 9.450 2.486 1.00 79.81 277 GLY A C 1
ATOM 2074 O O . GLY A 1 277 ? 10.769 10.204 3.231 1.00 79.81 277 GLY A O 1
ATOM 2075 N N . VAL A 1 278 ? 10.727 8.846 1.453 1.00 72.00 278 VAL A N 1
ATOM 2076 C CA . VAL A 1 278 ? 12.109 9.131 1.046 1.00 72.00 278 VAL A CA 1
ATOM 2077 C C . VAL A 1 278 ? 12.200 10.584 0.575 1.00 72.00 278 VAL A C 1
ATOM 2079 O O . VAL A 1 278 ? 11.429 10.992 -0.289 1.00 72.00 278 VAL A O 1
ATOM 2082 N N . GLY A 1 279 ? 13.141 11.352 1.129 1.00 74.06 279 GLY A N 1
ATOM 2083 C CA . GLY A 1 279 ? 13.326 12.771 0.794 1.00 74.06 279 GLY A CA 1
ATOM 2084 C C . GLY A 1 279 ? 12.283 13.713 1.406 1.00 74.06 279 GLY A C 1
ATOM 2085 O O . GLY A 1 279 ? 12.334 14.916 1.168 1.00 74.06 279 GLY A O 1
ATOM 2086 N N . GLU A 1 280 ? 11.349 13.190 2.200 1.00 83.69 280 GLU A N 1
ATOM 2087 C CA . GLU A 1 280 ? 10.393 13.996 2.949 1.00 83.69 280 GLU A CA 1
ATOM 2088 C C . GLU A 1 280 ? 11.007 14.481 4.270 1.00 83.69 280 GLU A C 1
ATOM 2090 O O . GLU A 1 280 ? 11.649 13.703 4.979 1.00 83.69 280 GLU A O 1
ATOM 2095 N N . SER A 1 281 ? 10.782 15.748 4.634 1.00 87.25 281 SER A N 1
ATOM 2096 C CA . SER A 1 281 ? 11.173 16.254 5.952 1.00 87.25 281 SER A CA 1
ATOM 2097 C C . SER A 1 281 ? 10.296 15.673 7.063 1.00 87.25 281 SER A C 1
ATOM 2099 O O . SER A 1 281 ? 9.118 15.359 6.868 1.00 87.25 281 SER A O 1
ATOM 2101 N N . THR A 1 282 ? 10.849 15.571 8.269 1.00 90.56 282 THR A N 1
ATOM 2102 C CA . THR A 1 282 ? 10.082 15.133 9.442 1.00 90.56 282 THR A CA 1
ATOM 2103 C C . THR A 1 282 ? 8.902 16.060 9.726 1.00 90.56 282 THR A C 1
ATOM 2105 O O . THR A 1 282 ? 7.807 15.565 9.977 1.00 90.56 282 THR A O 1
ATOM 2108 N N . ASP A 1 283 ? 9.068 17.376 9.577 1.00 89.94 283 ASP A N 1
ATOM 2109 C CA . ASP A 1 283 ? 7.982 18.347 9.762 1.00 89.94 283 ASP A CA 1
ATOM 2110 C C . ASP A 1 283 ? 6.817 18.124 8.791 1.00 89.94 283 ASP A C 1
ATOM 2112 O O . ASP A 1 283 ? 5.656 18.209 9.191 1.00 89.94 283 ASP A O 1
ATOM 2116 N N . ALA A 1 284 ? 7.097 17.784 7.527 1.00 87.50 284 ALA A N 1
ATOM 2117 C CA . ALA A 1 284 ? 6.052 17.470 6.554 1.00 87.50 284 ALA A CA 1
ATOM 2118 C C . ALA A 1 284 ? 5.296 16.189 6.942 1.00 87.50 284 ALA A C 1
ATOM 2120 O O . ALA A 1 284 ? 4.062 16.153 6.901 1.00 87.50 284 ALA A O 1
ATOM 2121 N N . ALA A 1 285 ? 6.014 15.164 7.408 1.00 89.94 285 ALA A N 1
ATOM 2122 C CA . ALA A 1 285 ? 5.392 13.926 7.859 1.00 89.94 285 ALA A CA 1
ATOM 2123 C C . ALA A 1 285 ? 4.555 14.132 9.136 1.00 89.94 285 ALA A C 1
ATOM 2125 O O . ALA A 1 285 ? 3.445 13.598 9.223 1.00 89.94 285 ALA A O 1
ATOM 2126 N N . VAL A 1 286 ? 5.043 14.945 10.083 1.00 92.00 286 VAL A N 1
ATOM 2127 C CA . VAL A 1 286 ? 4.297 15.384 11.274 1.00 92.00 286 VAL A CA 1
ATOM 2128 C C . VAL A 1 286 ? 3.035 16.127 10.854 1.00 92.00 286 VAL A C 1
ATOM 2130 O O . VAL A 1 286 ? 1.958 15.749 11.300 1.00 92.00 286 VAL A O 1
ATOM 2133 N N . ALA A 1 287 ? 3.134 17.102 9.946 1.00 89.75 287 ALA A N 1
ATOM 2134 C CA . ALA A 1 287 ? 1.989 17.874 9.464 1.00 89.75 287 ALA A CA 1
ATOM 2135 C C . ALA A 1 287 ? 0.901 16.991 8.828 1.00 89.75 287 ALA A C 1
ATOM 2137 O O . ALA A 1 287 ? -0.291 17.237 9.010 1.00 89.75 287 ALA A O 1
ATOM 2138 N N . ARG A 1 288 ? 1.279 15.920 8.113 1.00 88.38 288 ARG A N 1
ATOM 2139 C CA . ARG A 1 288 ? 0.298 14.938 7.619 1.00 88.38 288 ARG A CA 1
ATOM 2140 C C . ARG A 1 288 ? -0.348 14.144 8.752 1.00 88.38 288 ARG A C 1
ATOM 2142 O O . ARG A 1 288 ? -1.545 13.885 8.692 1.00 88.38 288 ARG A O 1
ATOM 2149 N N . GLY A 1 289 ? 0.431 13.732 9.753 1.00 90.50 289 GLY A N 1
ATOM 2150 C CA . GLY A 1 289 ? -0.081 13.019 10.925 1.00 90.50 289 GLY A CA 1
ATOM 2151 C C . GLY A 1 289 ? -1.070 13.866 11.722 1.00 90.50 289 GLY A C 1
ATOM 2152 O O . GLY A 1 289 ? -2.180 13.422 12.001 1.00 90.50 289 GLY A O 1
ATOM 2153 N N . THR A 1 290 ? -0.702 15.105 12.032 1.00 90.56 290 THR A N 1
ATOM 2154 C CA . THR A 1 290 ? -1.554 16.044 12.769 1.00 90.56 290 THR A CA 1
ATOM 2155 C C . THR A 1 290 ? -2.790 16.429 11.972 1.00 90.56 290 THR A C 1
ATOM 2157 O O . THR A 1 290 ? -3.880 16.445 12.531 1.00 90.56 290 THR A O 1
ATOM 2160 N N . GLY A 1 291 ? -2.660 16.607 10.654 1.00 87.19 291 GLY A N 1
ATOM 2161 C CA . GLY A 1 291 ? -3.795 16.853 9.770 1.00 87.19 291 GLY A CA 1
ATOM 2162 C C . GLY A 1 291 ? -4.856 15.748 9.812 1.00 87.19 291 GLY A C 1
ATOM 2163 O O . GLY A 1 291 ? -6.037 16.051 9.683 1.00 87.19 291 GLY A O 1
ATOM 2164 N N . LEU A 1 292 ? -4.472 14.482 10.035 1.00 87.06 292 LEU A N 1
ATOM 2165 C CA . LEU A 1 292 ? -5.428 13.379 10.219 1.00 87.06 292 LEU A CA 1
ATOM 2166 C C . LEU A 1 292 ? -6.183 13.500 11.548 1.00 87.06 292 LEU A C 1
ATOM 2168 O O . LEU A 1 292 ? -7.402 13.334 11.569 1.00 87.06 292 LEU A O 1
ATOM 2172 N N . VAL A 1 293 ? -5.476 13.831 12.633 1.00 88.81 293 VAL A N 1
ATOM 2173 C CA . VAL A 1 293 ? -6.094 14.095 13.944 1.00 88.81 293 VAL A CA 1
ATOM 2174 C C . VAL A 1 293 ? -7.073 15.268 13.840 1.00 88.81 293 VAL A C 1
ATOM 2176 O O . VAL A 1 293 ? -8.214 15.169 14.287 1.00 88.81 293 VAL A O 1
ATOM 2179 N N . ASP A 1 294 ? -6.658 16.353 13.186 1.00 87.06 294 ASP A N 1
ATOM 2180 C CA . ASP A 1 294 ? -7.424 17.598 13.101 1.00 87.06 294 ASP A CA 1
ATOM 2181 C C . ASP A 1 294 ? -8.709 17.468 12.267 1.00 87.06 294 ASP A C 1
ATOM 2183 O O . ASP A 1 294 ? -9.679 18.174 12.536 1.00 87.06 294 ASP A O 1
ATOM 2187 N N . GLY A 1 295 ? -8.779 16.544 11.301 1.00 82.31 295 GLY A N 1
ATOM 2188 C CA . GLY A 1 295 ? -10.052 16.217 10.635 1.00 82.31 295 GLY A CA 1
ATOM 2189 C C . GLY A 1 295 ? -10.759 14.991 11.185 1.00 82.31 295 GLY A C 1
ATOM 2190 O O . GLY A 1 295 ? -11.521 14.355 10.458 1.00 82.31 295 GLY A O 1
ATOM 2191 N N . GLY A 1 296 ? -10.548 14.691 12.465 1.00 84.06 296 GLY A N 1
ATOM 2192 C CA . GLY A 1 296 ? -11.455 13.849 13.235 1.00 84.06 296 GLY A CA 1
ATOM 2193 C C . GLY A 1 296 ? -11.174 12.355 13.162 1.00 84.06 296 GLY A C 1
ATOM 2194 O O . GLY A 1 296 ? -12.059 11.569 13.500 1.00 84.06 296 GLY A O 1
ATOM 2195 N N . VAL A 1 297 ? -9.970 11.936 12.757 1.00 85.44 297 VAL A N 1
ATOM 2196 C CA . VAL A 1 297 ? -9.544 10.549 12.980 1.00 85.44 297 VAL A CA 1
ATOM 2197 C C . VAL A 1 297 ? -9.487 10.304 14.488 1.00 85.44 297 VAL A C 1
ATOM 2199 O O . VAL A 1 297 ? -8.681 10.898 15.198 1.00 85.44 297 VAL A O 1
ATOM 2202 N N . THR A 1 298 ? -10.362 9.427 14.975 1.00 85.00 298 THR A N 1
ATOM 2203 C CA . THR A 1 298 ? -10.455 9.062 16.398 1.00 85.00 298 THR A CA 1
ATOM 2204 C C . THR A 1 298 ? -9.489 7.945 16.786 1.00 85.00 298 THR A C 1
ATOM 2206 O O . THR A 1 298 ? -9.167 7.790 17.963 1.00 85.00 298 THR A O 1
ATOM 2209 N N . ALA A 1 299 ? -9.021 7.168 15.806 1.00 86.44 299 ALA A N 1
ATOM 2210 C CA . ALA A 1 299 ? -8.010 6.144 16.014 1.00 86.44 299 ALA A CA 1
ATOM 2211 C C . ALA A 1 299 ? -6.643 6.778 16.340 1.00 86.44 299 ALA A C 1
ATOM 2213 O O . ALA A 1 299 ? -6.325 7.855 15.825 1.00 86.44 299 ALA A O 1
ATOM 2214 N N . PRO A 1 300 ? -5.793 6.111 17.139 1.00 89.19 300 PRO A N 1
ATOM 2215 C CA . PRO A 1 300 ? -4.435 6.575 17.394 1.00 89.19 300 PRO A CA 1
ATOM 2216 C C . PRO A 1 300 ? -3.660 6.785 16.090 1.00 89.19 300 PRO A C 1
ATOM 2218 O O . PRO A 1 300 ? -3.651 5.907 15.222 1.00 89.19 300 PRO A O 1
ATOM 2221 N N . VAL A 1 301 ? -2.992 7.937 15.967 1.00 91.62 301 VAL A N 1
ATOM 2222 C CA . VAL A 1 301 ? -2.147 8.255 14.811 1.00 91.62 301 VAL A CA 1
ATOM 2223 C C . VAL A 1 301 ? -0.681 8.016 15.159 1.00 91.62 301 VAL A C 1
ATOM 2225 O O . VAL A 1 301 ? -0.134 8.577 16.111 1.00 91.62 301 VAL A O 1
ATOM 2228 N N . GLN A 1 302 ? -0.030 7.177 14.363 1.00 94.06 302 GLN A N 1
ATOM 2229 C CA . GLN A 1 302 ? 1.383 6.850 14.488 1.00 94.06 302 GLN A CA 1
ATOM 2230 C C . GLN A 1 302 ? 2.193 7.530 13.385 1.00 94.06 302 GLN A C 1
ATOM 2232 O O . GLN A 1 302 ? 1.850 7.432 12.206 1.00 94.06 302 GLN A O 1
ATOM 2237 N N . LEU A 1 303 ? 3.306 8.160 13.759 1.00 94.19 303 LEU A N 1
ATOM 2238 C CA . LEU A 1 303 ? 4.332 8.610 12.824 1.00 94.19 303 LEU A CA 1
ATOM 2239 C C . LEU A 1 303 ? 5.465 7.589 12.812 1.00 94.19 303 LEU A C 1
ATOM 2241 O O . LEU A 1 303 ? 6.147 7.392 13.813 1.00 94.19 303 LEU A O 1
ATOM 2245 N N . LEU A 1 304 ? 5.673 6.950 11.670 1.00 93.69 304 LEU A N 1
ATOM 2246 C CA . LEU A 1 304 ? 6.727 5.977 11.465 1.00 93.69 304 LEU A CA 1
ATOM 2247 C C . LEU A 1 304 ? 7.911 6.614 10.738 1.00 93.69 304 LEU A C 1
ATOM 2249 O O . LEU A 1 304 ? 7.783 7.125 9.620 1.00 93.69 304 LEU A O 1
ATOM 2253 N N . LEU A 1 305 ? 9.070 6.514 11.373 1.00 91.06 305 LEU A N 1
ATOM 2254 C CA . LEU A 1 305 ? 10.363 6.921 10.852 1.00 91.06 305 LEU A CA 1
ATOM 2255 C C . LEU A 1 305 ? 11.147 5.659 10.499 1.00 91.06 305 LEU A C 1
ATOM 2257 O O . LEU A 1 305 ? 11.424 4.824 11.363 1.00 91.06 305 LEU A O 1
ATOM 2261 N N . ALA A 1 306 ? 11.449 5.484 9.219 1.00 83.94 306 ALA A N 1
ATOM 2262 C CA . ALA A 1 306 ? 12.150 4.303 8.742 1.00 83.94 306 ALA A CA 1
ATOM 2263 C C . ALA A 1 306 ? 13.623 4.609 8.420 1.00 83.94 306 ALA A C 1
ATOM 2265 O O . ALA A 1 306 ? 13.941 5.706 7.951 1.00 83.94 306 ALA A O 1
ATOM 2266 N N . GLY A 1 307 ? 14.506 3.642 8.680 1.00 81.62 307 GLY A N 1
ATOM 2267 C CA . GLY A 1 307 ? 15.960 3.773 8.549 1.00 81.62 307 GLY A CA 1
ATOM 2268 C C . GLY A 1 307 ? 16.653 4.248 9.834 1.00 81.62 307 GLY A C 1
ATOM 2269 O O . GLY A 1 307 ? 16.088 4.206 10.927 1.00 81.62 307 GLY A O 1
ATOM 2270 N N . THR A 1 308 ? 17.897 4.719 9.710 1.00 79.12 308 THR A N 1
ATOM 2271 C CA . THR A 1 308 ? 18.734 5.229 10.819 1.00 79.12 308 THR A CA 1
ATOM 2272 C C . THR A 1 308 ? 18.373 6.657 11.242 1.00 79.12 308 THR A C 1
ATOM 2274 O O . THR A 1 308 ? 19.239 7.445 11.617 1.00 79.12 308 THR A O 1
ATOM 2277 N N . ASP A 1 309 ? 17.102 7.025 11.125 1.00 78.25 309 ASP A N 1
ATOM 2278 C CA . ASP A 1 309 ? 16.638 8.377 11.394 1.00 78.25 309 ASP A CA 1
ATOM 2279 C C . ASP A 1 309 ? 16.794 8.747 12.871 1.00 78.25 309 ASP A C 1
ATOM 2281 O O . ASP A 1 309 ? 16.277 8.051 13.752 1.00 78.25 309 ASP A O 1
ATOM 2285 N N . THR A 1 310 ? 17.468 9.864 13.134 1.00 83.19 310 THR A N 1
ATOM 2286 C CA . THR A 1 310 ? 17.677 10.408 14.480 1.00 83.19 310 THR A CA 1
ATOM 2287 C C . THR A 1 310 ? 16.671 11.496 14.851 1.00 83.19 310 THR A C 1
ATOM 2289 O O . THR A 1 310 ? 16.644 11.909 16.008 1.00 83.19 310 THR A O 1
ATOM 2292 N N . ASP A 1 311 ? 15.833 11.952 13.914 1.00 87.75 311 ASP A N 1
ATOM 2293 C CA . ASP A 1 311 ? 14.884 13.042 14.154 1.00 87.75 311 ASP A CA 1
ATOM 2294 C C . ASP A 1 311 ? 13.870 12.659 15.226 1.00 87.75 311 ASP A C 1
ATOM 2296 O O . ASP A 1 311 ? 13.254 11.601 15.132 1.00 87.75 311 ASP A O 1
ATOM 2300 N N . ALA A 1 312 ? 13.658 13.508 16.232 1.00 87.44 312 ALA A N 1
ATOM 2301 C CA . ALA A 1 312 ? 12.772 13.246 17.369 1.00 87.44 312 ALA A CA 1
ATOM 2302 C C . ALA A 1 312 ? 11.593 14.237 17.405 1.00 87.44 312 ALA A C 1
ATOM 2304 O O . ALA A 1 312 ? 11.598 15.162 18.220 1.00 87.44 312 ALA A O 1
ATOM 2305 N N . PRO A 1 313 ? 10.588 14.079 16.523 1.00 90.44 313 PRO A N 1
ATOM 2306 C CA . PRO A 1 313 ? 9.411 14.938 16.545 1.00 90.44 313 PRO A CA 1
ATOM 2307 C C . PRO A 1 313 ? 8.642 14.761 17.859 1.00 90.44 313 PRO A C 1
ATOM 2309 O O . PRO A 1 313 ? 8.527 13.648 18.373 1.00 90.44 313 PRO A O 1
ATOM 2312 N N . SER A 1 314 ? 8.122 15.861 18.401 1.00 85.12 314 SER A N 1
ATOM 2313 C CA . SER A 1 314 ? 7.556 15.918 19.755 1.00 85.12 314 SER A CA 1
ATOM 2314 C C . SER A 1 314 ? 6.069 16.288 19.809 1.00 85.12 314 SER A C 1
ATOM 2316 O O . SER A 1 314 ? 5.594 16.707 20.863 1.00 85.12 314 SER A O 1
ATOM 2318 N N . ASP A 1 315 ? 5.308 16.130 18.717 1.00 91.12 315 ASP A N 1
ATOM 2319 C CA . ASP A 1 315 ? 3.862 16.394 18.763 1.00 91.12 315 ASP A CA 1
ATOM 2320 C C . ASP A 1 315 ? 3.165 15.360 19.674 1.00 91.12 315 ASP A C 1
ATOM 2322 O O . ASP A 1 315 ? 3.168 14.168 19.351 1.00 91.12 315 ASP A O 1
ATOM 2326 N N . PRO A 1 316 ? 2.552 15.781 20.798 1.00 89.38 316 PRO A N 1
ATOM 2327 C CA . PRO A 1 316 ? 1.986 14.866 21.789 1.00 89.38 316 PRO A CA 1
ATOM 2328 C C . PRO A 1 316 ? 0.756 14.102 21.280 1.00 89.38 316 PRO A C 1
ATOM 2330 O O . PRO A 1 316 ? 0.307 13.167 21.941 1.00 89.38 316 PRO A O 1
ATOM 2333 N N . ARG A 1 317 ? 0.194 14.486 20.126 1.00 90.81 317 ARG A N 1
ATOM 2334 C CA . ARG A 1 317 ? -0.934 13.789 19.490 1.00 90.81 317 ARG A CA 1
ATOM 2335 C C . ARG A 1 317 ? -0.485 12.580 18.670 1.00 90.81 317 ARG A C 1
ATOM 2337 O O . ARG A 1 317 ? -1.327 11.769 18.292 1.00 90.81 317 ARG A O 1
ATOM 2344 N N . LEU A 1 318 ? 0.811 12.464 18.368 1.00 92.81 318 LEU A N 1
ATOM 2345 C CA . LEU A 1 318 ? 1.364 11.405 17.529 1.00 92.81 318 LEU A CA 1
ATOM 2346 C C . LEU A 1 318 ? 2.205 10.434 18.355 1.00 92.81 318 LEU A C 1
ATOM 2348 O O . LEU A 1 318 ? 3.061 10.831 19.141 1.00 92.81 318 LEU A O 1
ATOM 2352 N N . THR A 1 319 ? 2.031 9.136 18.112 1.00 94.06 319 THR A N 1
ATOM 2353 C CA . THR A 1 319 ? 2.976 8.131 18.617 1.00 94.06 319 THR A CA 1
ATOM 2354 C C . THR A 1 319 ? 4.100 7.938 17.604 1.00 94.06 319 THR A C 1
ATOM 2356 O O . THR A 1 319 ? 3.860 7.473 16.490 1.00 94.06 319 THR A O 1
ATOM 2359 N N . VAL A 1 320 ? 5.332 8.284 17.976 1.00 93.12 320 VAL A N 1
ATOM 2360 C CA . VAL A 1 320 ? 6.500 8.123 17.098 1.00 93.12 320 VAL A CA 1
ATOM 2361 C C . VAL A 1 320 ? 7.042 6.701 17.202 1.00 93.12 320 VAL A C 1
ATOM 2363 O O . VAL A 1 320 ? 7.374 6.221 18.284 1.00 93.12 320 VAL A O 1
ATOM 2366 N N . LEU A 1 321 ? 7.160 6.033 16.060 1.00 92.62 321 LEU A N 1
ATOM 2367 C CA . LEU A 1 321 ? 7.722 4.697 15.922 1.00 92.62 321 LEU A CA 1
ATOM 2368 C C . LEU A 1 321 ? 8.941 4.741 15.005 1.00 92.62 321 LEU A C 1
ATOM 2370 O O . LEU A 1 321 ? 8.967 5.487 14.028 1.00 92.62 321 LEU A O 1
ATOM 2374 N N . ARG A 1 322 ? 9.931 3.896 15.294 1.00 90.94 322 ARG A N 1
ATOM 2375 C CA . ARG A 1 322 ? 11.103 3.713 14.435 1.00 90.94 322 ARG A CA 1
ATOM 2376 C C . ARG A 1 322 ? 11.221 2.271 13.994 1.00 90.94 322 ARG A C 1
ATOM 2378 O O . ARG A 1 322 ? 11.059 1.364 14.810 1.00 90.94 322 ARG A O 1
ATOM 2385 N N . ILE A 1 323 ? 11.536 2.077 12.723 1.00 89.62 323 ILE A N 1
ATOM 2386 C CA . ILE A 1 323 ? 11.893 0.772 12.173 1.00 89.62 323 ILE A CA 1
ATOM 2387 C C . ILE A 1 323 ? 13.169 0.914 11.360 1.00 89.62 323 ILE A C 1
ATOM 2389 O O . ILE A 1 323 ? 13.310 1.843 10.574 1.00 89.62 323 ILE A O 1
ATOM 2393 N N . LEU A 1 324 ? 14.113 -0.002 11.554 1.00 84.38 324 LEU A N 1
ATOM 2394 C CA . LEU A 1 324 ? 15.388 0.092 10.855 1.00 84.38 324 LEU A CA 1
ATOM 2395 C C . LEU A 1 324 ? 15.227 -0.350 9.397 1.00 84.38 324 LEU A C 1
ATOM 2397 O O . LEU A 1 324 ? 15.404 0.453 8.491 1.00 84.38 324 LEU A O 1
ATOM 2401 N N . ASN A 1 325 ? 14.816 -1.604 9.187 1.00 84.50 325 ASN A N 1
ATOM 2402 C CA . ASN A 1 325 ? 14.807 -2.246 7.873 1.00 84.50 325 ASN A CA 1
ATOM 2403 C C . ASN A 1 325 ? 13.532 -3.071 7.657 1.00 84.50 325 ASN A C 1
ATOM 2405 O O . ASN A 1 325 ? 13.547 -4.282 7.879 1.00 84.50 325 ASN A O 1
ATOM 2409 N N . PRO A 1 326 ? 12.424 -2.453 7.228 1.00 87.56 326 PRO A N 1
ATOM 2410 C CA . PRO A 1 326 ? 11.270 -3.220 6.772 1.00 87.56 326 PRO A CA 1
ATOM 2411 C C . PRO A 1 326 ? 11.611 -4.027 5.505 1.00 87.56 326 PRO A C 1
ATOM 2413 O O . PRO A 1 326 ? 12.326 -3.543 4.620 1.00 87.56 326 PRO A O 1
ATOM 2416 N N . ARG A 1 327 ? 11.116 -5.270 5.442 1.00 89.19 327 ARG A N 1
ATOM 2417 C CA . ARG A 1 327 ? 11.378 -6.243 4.369 1.00 89.19 327 ARG A CA 1
ATOM 2418 C C . ARG A 1 327 ? 10.621 -5.904 3.081 1.00 89.19 327 ARG A C 1
ATOM 2420 O O . ARG A 1 327 ? 9.394 -5.797 3.101 1.00 89.19 327 ARG A O 1
ATOM 2427 N N . ILE A 1 328 ? 11.335 -5.842 1.950 1.00 85.50 328 ILE A N 1
ATOM 2428 C CA . ILE A 1 328 ? 10.732 -5.791 0.595 1.00 85.50 328 ILE A CA 1
ATOM 2429 C C . ILE A 1 328 ? 10.620 -7.149 -0.095 1.00 85.50 328 ILE A C 1
ATOM 2431 O O . ILE A 1 328 ? 9.937 -7.274 -1.113 1.00 85.50 328 ILE A O 1
ATOM 2435 N N . GLY A 1 329 ? 11.268 -8.164 0.466 1.00 85.06 329 GLY A N 1
ATOM 2436 C CA . GLY A 1 329 ? 11.200 -9.547 0.026 1.00 85.06 329 GLY A CA 1
ATOM 2437 C C . GLY A 1 329 ? 11.549 -10.505 1.162 1.00 85.06 329 GLY A C 1
ATOM 2438 O O . GLY A 1 329 ? 11.907 -10.084 2.262 1.00 85.06 329 GLY A O 1
ATOM 2439 N N . THR A 1 330 ? 11.434 -11.803 0.895 1.00 80.50 330 THR A N 1
ATOM 2440 C CA . THR A 1 330 ? 11.765 -12.864 1.861 1.00 80.50 330 THR A CA 1
ATOM 2441 C C . THR A 1 330 ? 13.267 -12.984 2.118 1.00 80.50 330 THR A C 1
ATOM 2443 O O . THR A 1 330 ? 13.677 -13.400 3.200 1.00 80.50 330 THR A O 1
ATOM 2446 N N . ALA A 1 331 ? 14.096 -12.581 1.152 1.00 79.31 331 ALA A N 1
ATOM 2447 C CA . ALA A 1 331 ? 15.529 -12.402 1.348 1.00 79.31 331 ALA A CA 1
ATOM 2448 C C . ALA A 1 331 ? 15.819 -11.055 2.043 1.00 79.31 331 ALA A C 1
ATOM 2450 O O . ALA A 1 331 ? 15.084 -10.093 1.796 1.00 79.31 331 ALA A O 1
ATOM 2451 N N . PRO A 1 332 ? 16.900 -10.942 2.848 1.00 67.44 332 PRO A N 1
ATOM 2452 C CA . PRO A 1 332 ? 17.311 -9.690 3.481 1.00 67.44 332 PRO A CA 1
ATOM 2453 C C . PRO A 1 332 ? 17.540 -8.594 2.438 1.00 67.44 332 PRO A C 1
ATOM 2455 O O . PRO A 1 332 ? 18.586 -8.492 1.804 1.00 67.44 332 PRO A O 1
ATOM 2458 N N . THR A 1 333 ? 16.508 -7.788 2.246 1.00 64.06 333 THR A N 1
ATOM 2459 C CA . THR A 1 333 ? 16.450 -6.678 1.310 1.00 64.06 333 THR A CA 1
ATOM 2460 C C . THR A 1 333 ? 15.786 -5.560 2.102 1.00 64.06 333 THR A C 1
ATOM 2462 O O . THR A 1 333 ? 14.586 -5.589 2.381 1.00 64.06 333 THR A O 1
ATOM 2465 N N . GLY A 1 334 ? 16.602 -4.654 2.636 1.00 61.19 334 GLY A N 1
ATOM 2466 C CA . GLY A 1 334 ? 16.088 -3.505 3.375 1.00 61.19 334 GLY A CA 1
ATOM 2467 C C . GLY A 1 334 ? 15.388 -2.537 2.423 1.00 61.19 334 GLY A C 1
ATOM 2468 O O . GLY A 1 334 ? 15.822 -2.365 1.284 1.00 61.19 334 GLY A O 1
ATOM 2469 N N . LEU A 1 335 ? 14.316 -1.884 2.883 1.00 66.06 335 LEU A N 1
ATOM 2470 C CA . LEU A 1 335 ? 13.707 -0.755 2.161 1.00 66.06 335 LEU A CA 1
ATOM 2471 C C . LEU A 1 335 ? 14.643 0.457 2.035 1.00 66.06 335 LEU A C 1
ATOM 2473 O O . LEU A 1 335 ? 14.503 1.253 1.101 1.00 66.06 335 LEU A O 1
ATOM 2477 N N . PHE A 1 336 ? 15.559 0.617 2.988 1.00 61.78 336 PHE A N 1
ATOM 2478 C CA . PHE A 1 336 ? 16.437 1.773 3.108 1.00 61.78 336 PHE A CA 1
ATOM 2479 C C . PHE A 1 336 ? 17.899 1.301 3.079 1.00 61.78 336 PHE A C 1
ATOM 2481 O O . PHE A 1 336 ? 18.200 0.285 3.709 1.00 61.78 336 PHE A O 1
ATOM 2488 N N . PRO A 1 337 ? 18.764 1.964 2.290 1.00 50.28 337 PRO A N 1
ATOM 2489 C CA . PRO A 1 337 ? 20.189 1.653 2.228 1.00 50.28 337 PRO A CA 1
ATOM 2490 C C . PRO A 1 337 ? 20.933 2.014 3.516 1.00 50.28 337 PRO A C 1
ATOM 2492 O O . PRO A 1 337 ? 20.469 2.936 4.230 1.00 50.28 337 PRO A O 1
#

Radius of gyration: 26.41 Å; chains: 1; bounding box: 52×80×84 Å

Secondary structure (DSSP, 8-state):
------------------------------PPPPPPPPPPPPPPPPPP--SPPEEEEEEEEEE--TT----EE-TTSSEEEEEEEEEEEEETTTTEEEEEEEEEEEE-SSS-EETEEEEEEE-TTSGGGBSEEEEEEPPBTTBTT--B---HHHHHT-EEE--EEESSSEEE-TTS--EEE--HHHHHHHHHHHHHTTSS-TT-EEEEEEEE-EEPPTT-S-PPTT-----EE-TT-EEEEEEEEEEES-BTTB--EEEEEEEEEEEEESSEEEEPPTT--HHHHHHHHHHHHHTT--SPEEEEEESS-------TTEEEEEES--BSBSSS-BS--

pLDDT: mean 84.88, std 14.69, range [37.47, 98.62]

Foldseek 3Di:
DDDDDDDDDDDDDDDDDDDDDDDDDDDDDDDPPPDPDPDPDPDDDDDADFAKAKAFDAKWKDKDDPPDQDWTAGPNNQKIWTWDDKDWDQDPVVLKIKIKTKTKMWGQAQAKFFFKWKFFKQAVCAQPQFQWNWWFFPADPVRNPHHTDNHSVQLLQKFWFFHWDDDVHIDHDLQRQFKDFADPVNQVNNVVNCVVVVRGDPPMGTFGMIGTWWADPPPNPRDPPLDQTGSMAHHRGITMHMTMIMGRQDPVPDHGTDMTMGMIGIIGIQAAEGEQGDVRDPVSSVVNQVSNVVVPPPHQYEYEYEAPDPDDDDDPSYHYHYDHFTDRGPPRRGSPD

Sequence (337 aa):
MMMTLLKSFGVQFGLAALLLTLSACPGPVIEPPPPPPPTPVPPPPPPPVTTVNSTSIGTVNLEWNTGNYAPTTDSSGTVRFTPTYYSDIDDFVSKMRYLTMGFTVENLSAVTIDNLGVRAVARDGNLGGTAMVEVRAFPSDTNPDGDPFTDVTVAHRITPIQGTILAAQPVADPHSSDFQAYKDTESLSLQDAARTAALIGANDTVLDYGFVTRVCSANCTQPAANTVYSRTVTAAGTARIAIAFKLPRSFTPLPKPYRFKISFLVTKDDAVRVTRGVGESTDAAVARGTGLVDGGVTAPVQLLLAGTDTDAPSDPRLTVLRILNPRIGTAPTGLFP